Protein AF-A0A961IVJ1-F1 (afdb_monomer_lite)

Structure (mmCIF, N/CA/C/O backbone):
data_AF-A0A961IVJ1-F1
#
_entry.id   AF-A0A961IVJ1-F1
#
loop_
_atom_site.group_PDB
_atom_site.id
_atom_site.type_symbol
_atom_site.label_atom_id
_atom_site.label_alt_id
_atom_site.label_comp_id
_atom_site.label_asym_id
_atom_site.label_entity_id
_atom_site.label_seq_id
_atom_site.pdbx_PDB_ins_code
_atom_site.Cartn_x
_atom_site.Cartn_y
_atom_site.Cartn_z
_atom_site.occupancy
_atom_site.B_iso_or_equiv
_atom_site.auth_seq_id
_atom_site.auth_comp_id
_atom_site.auth_asym_id
_atom_site.auth_atom_id
_atom_site.pdbx_PDB_model_num
ATOM 1 N N . MET A 1 1 ? -58.835 -33.562 -16.719 1.00 51.53 1 MET A N 1
ATOM 2 C CA . MET A 1 1 ? -58.628 -32.496 -17.731 1.00 51.53 1 MET A CA 1
ATOM 3 C C . MET A 1 1 ? -57.826 -31.281 -17.218 1.00 51.53 1 MET A C 1
ATOM 5 O O . MET A 1 1 ? -57.178 -30.638 -18.030 1.00 51.53 1 MET A O 1
ATOM 9 N N . SER A 1 2 ? -57.766 -30.976 -15.908 1.00 52.69 2 SER A N 1
ATOM 10 C CA . SER A 1 2 ? -57.087 -29.764 -15.378 1.00 52.69 2 SER A CA 1
ATOM 11 C C . SER A 1 2 ? -55.546 -29.808 -15.291 1.00 52.69 2 SER A C 1
ATOM 13 O O . SER A 1 2 ? -54.912 -28.772 -15.105 1.00 52.69 2 SER A O 1
ATOM 15 N N . LEU A 1 3 ? -54.917 -30.979 -15.456 1.00 57.00 3 LEU A N 1
ATOM 16 C CA . LEU A 1 3 ? -53.454 -31.146 -15.378 1.00 57.00 3 LEU A CA 1
ATOM 17 C C . LEU A 1 3 ? -52.696 -30.620 -16.611 1.00 57.00 3 LEU A C 1
ATOM 19 O O . LEU A 1 3 ? -51.531 -30.247 -16.492 1.00 57.00 3 LEU A O 1
ATOM 23 N N . ASN A 1 4 ? -53.348 -30.545 -17.778 1.00 52.69 4 ASN A N 1
ATOM 24 C CA . ASN A 1 4 ? -52.718 -30.050 -19.011 1.00 52.69 4 ASN A CA 1
ATOM 25 C C . ASN A 1 4 ? -52.629 -28.513 -19.061 1.00 52.69 4 ASN A C 1
ATOM 27 O O . ASN A 1 4 ? -51.643 -27.970 -19.553 1.00 52.69 4 ASN A O 1
ATOM 31 N N . LEU A 1 5 ? -53.597 -27.805 -18.468 1.00 56.75 5 LEU A N 1
ATOM 32 C CA . LEU A 1 5 ? -53.614 -26.336 -18.419 1.00 56.75 5 LEU A CA 1
ATOM 33 C C . LEU A 1 5 ? -52.473 -25.758 -17.562 1.00 56.75 5 LEU A C 1
ATOM 35 O O . LEU A 1 5 ? -51.840 -24.786 -17.965 1.00 56.75 5 LEU A O 1
ATOM 39 N N . LYS A 1 6 ? -52.137 -26.393 -16.427 1.00 54.75 6 LYS A N 1
ATOM 40 C CA . LYS A 1 6 ? -51.004 -25.963 -15.581 1.00 54.75 6 LYS A CA 1
ATOM 41 C C . LYS A 1 6 ? -49.639 -26.191 -16.240 1.00 54.75 6 LYS A C 1
ATOM 43 O O . LYS A 1 6 ? -48.751 -25.359 -16.077 1.00 54.75 6 LYS A O 1
ATOM 48 N N . LYS A 1 7 ? -49.474 -27.273 -17.014 1.00 55.69 7 LYS A N 1
ATOM 49 C CA . LYS A 1 7 ? -48.245 -27.522 -17.792 1.00 55.69 7 LYS A CA 1
ATOM 50 C C . LYS A 1 7 ? -48.071 -26.502 -18.922 1.00 55.69 7 LYS A C 1
ATOM 52 O O . LYS A 1 7 ? -46.966 -26.009 -19.119 1.00 55.69 7 LYS A O 1
ATOM 57 N N . SER A 1 8 ? -49.159 -26.138 -19.602 1.00 55.19 8 SER A N 1
ATOM 58 C CA . SER A 1 8 ? -49.137 -25.138 -20.676 1.00 55.19 8 SER A CA 1
ATOM 59 C C . SER A 1 8 ? -48.840 -23.726 -20.164 1.00 55.19 8 SER A C 1
ATOM 61 O O . SER A 1 8 ? -48.066 -23.009 -20.787 1.00 55.19 8 SER A O 1
ATOM 63 N N . ALA A 1 9 ? -49.405 -23.326 -19.019 1.00 59.50 9 ALA A N 1
ATOM 64 C CA . ALA A 1 9 ? -49.137 -22.012 -18.430 1.00 59.50 9 ALA A CA 1
ATOM 65 C C . ALA A 1 9 ? -47.680 -21.879 -17.948 1.00 59.50 9 ALA A C 1
ATOM 67 O O . ALA A 1 9 ? -47.043 -20.858 -18.188 1.00 59.50 9 ALA A O 1
ATOM 68 N N . GLY A 1 10 ? -47.122 -22.932 -17.335 1.00 60.38 10 GLY A N 1
ATOM 69 C CA . GLY A 1 10 ? -45.710 -22.962 -16.939 1.00 60.38 10 GLY A CA 1
ATOM 70 C C . GLY A 1 10 ? -44.741 -22.921 -18.127 1.00 60.38 10 GLY A C 1
ATOM 71 O O . GLY A 1 10 ? -43.704 -22.273 -18.036 1.00 60.38 10 GLY A O 1
ATOM 72 N N . ALA A 1 11 ? -45.098 -23.546 -19.254 1.00 61.34 11 ALA A N 1
ATOM 73 C CA . ALA A 1 11 ? -44.283 -23.552 -20.471 1.00 61.34 11 ALA A CA 1
ATOM 74 C C . ALA A 1 11 ? -44.183 -22.171 -21.144 1.00 61.34 11 ALA A C 1
ATOM 76 O O . ALA A 1 11 ? -43.136 -21.828 -21.684 1.00 61.34 11 ALA A O 1
ATOM 77 N N . VAL A 1 12 ? -45.239 -21.352 -21.078 1.00 66.56 12 VAL A N 1
ATOM 78 C CA . VAL A 1 12 ? -45.219 -19.979 -21.618 1.00 66.56 12 VAL A CA 1
ATOM 79 C C . VAL A 1 12 ? -44.310 -19.069 -20.784 1.00 66.56 12 VAL A C 1
ATOM 81 O O . VAL A 1 12 ? -43.583 -18.252 -21.344 1.00 66.56 12 VAL A O 1
ATOM 84 N N . PHE A 1 13 ? -44.282 -19.250 -19.460 1.00 65.56 13 PHE A N 1
ATOM 85 C CA . PHE A 1 13 ? -43.394 -18.492 -18.571 1.00 65.56 13 PHE A CA 1
ATOM 86 C C . PHE A 1 13 ? -41.913 -18.886 -18.703 1.00 65.56 13 PHE A C 1
ATOM 88 O O . PHE A 1 13 ? -41.042 -18.044 -18.491 1.00 65.56 13 PHE A O 1
ATOM 95 N N . THR A 1 14 ? -41.603 -20.133 -19.072 1.00 69.56 14 THR A N 1
ATOM 96 C CA . THR A 1 14 ? -40.216 -20.611 -19.232 1.00 69.56 14 THR A CA 1
ATOM 97 C C . THR A 1 14 ? -39.696 -20.553 -20.671 1.00 69.56 14 THR A C 1
ATOM 99 O O . THR A 1 14 ? -38.484 -20.636 -20.877 1.00 69.56 14 THR A O 1
ATOM 102 N N . ALA A 1 15 ? -40.567 -20.342 -21.663 1.00 73.00 15 ALA A N 1
ATOM 103 C CA . ALA A 1 15 ? -40.206 -20.180 -23.072 1.00 73.00 15 ALA A CA 1
ATOM 104 C C . ALA A 1 15 ? -39.102 -19.130 -23.344 1.00 73.00 15 ALA A C 1
ATOM 106 O O . ALA A 1 15 ? -38.149 -19.469 -24.050 1.00 73.00 15 ALA A O 1
ATOM 107 N N . PRO A 1 16 ? -39.140 -17.900 -22.784 1.00 76.00 16 PRO A N 1
ATOM 108 C CA . PRO A 1 16 ? -38.083 -16.914 -23.031 1.00 76.00 16 PRO A CA 1
ATOM 109 C C . PRO A 1 16 ? -36.734 -17.331 -22.426 1.00 76.00 16 PRO A C 1
ATOM 111 O O . PRO A 1 16 ? -35.690 -17.114 -23.036 1.00 76.00 16 PRO A O 1
ATOM 114 N N . VAL A 1 17 ? -36.746 -17.999 -21.269 1.00 76.00 17 VAL A N 1
ATOM 115 C CA . VAL A 1 17 ? -35.530 -18.521 -20.624 1.00 76.00 17 VAL A CA 1
ATOM 116 C C . VAL A 1 17 ? -34.913 -19.635 -21.467 1.00 76.00 17 VAL A C 1
ATOM 118 O O . VAL A 1 17 ? -33.703 -19.653 -21.681 1.00 76.00 17 VAL A O 1
ATOM 121 N N . HIS A 1 18 ? -35.742 -20.536 -21.995 1.00 74.56 18 HIS A N 1
ATOM 122 C CA . HIS A 1 18 ? -35.275 -21.632 -22.836 1.00 74.56 18 HIS A CA 1
ATOM 123 C C . HIS A 1 18 ? -34.728 -21.128 -24.177 1.00 74.56 18 HIS A C 1
ATOM 125 O O . HIS A 1 18 ? -33.746 -21.671 -24.678 1.00 74.56 18 HIS A O 1
ATOM 131 N N . TRP A 1 19 ? -35.316 -20.071 -24.746 1.00 76.94 19 TRP A N 1
ATOM 132 C CA . TRP A 1 19 ? -34.817 -19.444 -25.971 1.00 76.94 19 TRP A CA 1
ATOM 133 C C . TRP A 1 19 ? -33.433 -18.817 -25.766 1.00 76.94 19 TRP A C 1
ATOM 135 O O . TRP A 1 19 ? -32.527 -19.084 -26.549 1.00 76.94 19 TRP A O 1
ATOM 145 N N . ILE A 1 20 ? -33.237 -18.077 -24.669 1.00 75.31 20 ILE A N 1
ATOM 146 C CA . ILE A 1 20 ? -31.934 -17.494 -24.305 1.00 75.31 20 ILE A CA 1
ATOM 147 C C . ILE A 1 20 ? -30.898 -18.594 -24.046 1.00 75.31 20 ILE A C 1
ATOM 149 O O . ILE A 1 20 ? -29.786 -18.520 -24.564 1.00 75.31 20 ILE A O 1
ATOM 153 N N . ALA A 1 21 ? -31.267 -19.638 -23.298 1.00 72.00 21 ALA A N 1
ATOM 154 C CA . ALA A 1 21 ? -30.384 -20.773 -23.040 1.00 72.00 21 ALA A CA 1
ATOM 155 C C . ALA A 1 21 ? -29.972 -21.477 -24.342 1.00 72.00 21 ALA A C 1
ATOM 157 O O . ALA A 1 21 ? -28.795 -21.740 -24.552 1.00 72.00 21 ALA A O 1
ATOM 158 N N . THR A 1 22 ? -30.913 -21.689 -25.267 1.00 73.81 22 THR A N 1
ATOM 159 C CA . THR A 1 22 ? -30.623 -22.348 -26.552 1.00 73.81 22 THR A CA 1
ATOM 160 C C . THR A 1 22 ? -29.789 -21.451 -27.477 1.00 73.81 22 THR A C 1
ATOM 162 O O . THR A 1 22 ? -28.892 -21.935 -28.162 1.00 73.81 22 THR A O 1
ATOM 165 N N . ALA A 1 23 ? -30.040 -20.137 -27.482 1.00 75.88 23 ALA A N 1
ATOM 166 C CA . ALA A 1 23 ? -29.265 -19.167 -28.256 1.00 75.88 23 ALA A CA 1
ATOM 167 C C . ALA A 1 23 ? -27.808 -19.073 -27.777 1.00 75.88 23 ALA A C 1
ATOM 169 O O . ALA A 1 23 ? -26.902 -18.909 -28.593 1.00 75.88 23 ALA A O 1
ATOM 170 N N . LEU A 1 24 ? -27.580 -19.222 -26.469 1.00 72.12 24 LEU A N 1
ATOM 171 C CA . LEU A 1 24 ? -26.246 -19.297 -25.873 1.00 72.12 24 LEU A CA 1
ATOM 172 C C . LEU A 1 24 ? -25.605 -20.682 -26.063 1.00 72.12 24 LEU A C 1
ATOM 174 O O . LEU A 1 24 ? -24.398 -20.768 -26.276 1.00 72.12 24 LEU A O 1
ATOM 178 N N . ASP A 1 25 ? -26.389 -21.761 -26.070 1.00 71.06 25 ASP A N 1
ATOM 179 C CA . ASP A 1 25 ? -25.889 -23.127 -26.253 1.00 71.06 25 ASP A CA 1
ATOM 180 C C . ASP A 1 25 ? -25.236 -23.357 -27.622 1.00 71.06 25 ASP A C 1
ATOM 182 O O . ASP A 1 25 ? -24.289 -24.137 -27.718 1.00 71.06 25 ASP A O 1
ATOM 186 N N . LEU A 1 26 ? -25.704 -22.703 -28.692 1.00 73.19 26 LEU A N 1
ATOM 187 C CA . LEU A 1 26 ? -25.111 -22.850 -30.029 1.00 73.19 26 LEU A CA 1
ATOM 188 C C . LEU A 1 26 ? -23.618 -22.453 -30.081 1.00 73.19 26 LEU A C 1
ATOM 190 O O . LEU A 1 26 ? -22.805 -23.290 -30.486 1.00 73.19 26 LEU A O 1
ATOM 194 N N . PRO A 1 27 ? -23.216 -21.234 -29.665 1.00 69.81 27 PRO A N 1
ATOM 195 C CA . PRO A 1 27 ? -21.804 -20.855 -29.626 1.00 69.81 27 PRO A CA 1
ATOM 196 C C . PRO A 1 27 ? -21.019 -21.630 -28.558 1.00 69.81 27 PRO A C 1
ATOM 198 O O . PRO A 1 27 ? -19.855 -21.966 -28.782 1.00 69.81 27 PRO A O 1
ATOM 201 N N . LEU A 1 28 ? -21.653 -21.981 -27.432 1.00 67.56 28 LEU A N 1
ATOM 202 C CA . LEU A 1 28 ? -21.035 -22.767 -26.357 1.00 67.56 28 LEU A CA 1
ATOM 203 C C . LEU A 1 28 ? -20.663 -24.186 -26.808 1.00 67.56 28 LEU A C 1
ATOM 205 O O . LEU A 1 28 ? -19.558 -24.644 -26.527 1.00 67.56 28 LEU A O 1
ATOM 209 N N . ARG A 1 29 ? -21.535 -24.870 -27.558 1.00 69.31 29 ARG A N 1
ATOM 210 C CA . ARG A 1 29 ? -21.266 -26.215 -28.100 1.00 69.31 29 ARG A CA 1
ATOM 211 C C . ARG A 1 29 ? -20.157 -26.203 -29.147 1.00 69.31 29 ARG A C 1
ATOM 213 O O . ARG A 1 29 ? -19.322 -27.107 -29.157 1.00 69.31 29 ARG A O 1
ATOM 220 N N . TRP A 1 30 ? -20.117 -25.170 -29.990 1.00 67.81 30 TRP A N 1
ATOM 221 C CA . TRP A 1 30 ? -19.030 -24.976 -30.951 1.00 67.81 30 TRP A CA 1
ATOM 222 C C . TRP A 1 30 ? -17.682 -24.795 -30.230 1.00 67.81 30 TRP A C 1
ATOM 224 O O . TRP A 1 30 ? -16.724 -25.512 -30.523 1.00 67.81 30 TRP A O 1
ATOM 234 N N . TRP A 1 31 ? -17.636 -23.954 -29.192 1.00 59.66 31 TRP A N 1
ATOM 235 C CA . TRP A 1 31 ? -16.442 -23.751 -28.360 1.00 59.66 31 TRP A CA 1
ATOM 236 C C . TRP A 1 31 ? -16.035 -25.007 -27.568 1.00 59.66 31 TRP A C 1
ATOM 238 O O . TRP A 1 31 ? -14.851 -25.314 -27.424 1.00 59.66 31 TRP A O 1
ATOM 248 N N . GLN A 1 32 ? -17.013 -25.780 -27.090 1.00 66.69 32 GLN A N 1
ATOM 249 C CA . GLN A 1 32 ? -16.796 -27.039 -26.374 1.00 66.69 32 GLN A CA 1
ATOM 250 C C . GLN A 1 32 ? -16.192 -28.126 -27.277 1.00 66.69 32 GLN A C 1
ATOM 252 O O . GLN A 1 32 ? -15.415 -28.952 -26.797 1.00 66.69 32 GLN A O 1
ATOM 257 N N . SER A 1 33 ? -16.502 -28.113 -28.579 1.00 67.12 33 SER A N 1
ATOM 258 C CA . SER A 1 33 ? -15.914 -29.044 -29.551 1.00 67.12 33 SER A CA 1
ATOM 259 C C . SER A 1 33 ? -14.441 -28.745 -29.859 1.00 67.12 33 SER A C 1
ATOM 261 O O . SER A 1 33 ? -13.667 -29.675 -30.065 1.00 67.12 33 SER A O 1
ATOM 263 N N . LEU A 1 34 ? -14.037 -27.469 -29.810 1.00 66.38 34 LEU A N 1
ATOM 264 C CA . LEU A 1 34 ? -12.653 -27.028 -30.025 1.00 66.38 34 LEU A CA 1
ATOM 265 C C . LEU A 1 34 ? -11.770 -27.171 -28.772 1.00 66.38 34 LEU A C 1
ATOM 267 O O . LEU A 1 34 ? -10.593 -27.492 -28.893 1.00 66.38 34 LEU A O 1
ATOM 271 N N . ALA A 1 35 ? -12.317 -26.942 -27.572 1.00 64.56 35 ALA A N 1
ATOM 272 C CA . ALA A 1 35 ? -11.535 -26.822 -26.332 1.00 64.56 35 ALA A CA 1
ATOM 273 C C . ALA A 1 35 ? -11.798 -27.925 -25.275 1.00 64.56 35 ALA A C 1
ATOM 275 O O . ALA A 1 35 ? -11.214 -27.905 -24.188 1.00 64.56 35 ALA A O 1
ATOM 276 N N . GLY A 1 36 ? -12.668 -28.903 -25.558 1.00 71.56 36 GLY A N 1
ATOM 277 C CA . GLY A 1 36 ? -13.009 -29.995 -24.633 1.00 71.56 36 GLY A CA 1
ATOM 278 C C . GLY A 1 36 ? -13.740 -29.526 -23.360 1.00 71.56 36 GLY A C 1
ATOM 279 O O . GLY A 1 36 ? -14.214 -28.394 -23.274 1.00 71.56 36 GLY A O 1
ATOM 280 N N . ARG A 1 37 ? -13.833 -30.381 -22.321 1.00 64.00 37 ARG A N 1
ATOM 281 C CA . ARG A 1 37 ? -14.488 -30.027 -21.030 1.00 64.00 37 ARG A CA 1
ATOM 282 C C . ARG A 1 37 ? -13.841 -28.816 -20.332 1.00 64.00 37 ARG A C 1
ATOM 284 O O . ARG A 1 37 ? -14.518 -28.136 -19.568 1.00 64.00 37 ARG A O 1
ATOM 291 N N . GLY A 1 38 ? -12.567 -28.529 -20.616 1.00 64.88 38 GLY A N 1
ATOM 292 C CA . GLY A 1 38 ? -11.853 -27.349 -20.112 1.00 64.88 38 GLY A CA 1
ATOM 293 C C . GLY A 1 38 ? -12.240 -26.034 -20.804 1.00 64.88 38 GLY A C 1
ATOM 294 O O . GLY A 1 38 ? -12.067 -24.966 -20.221 1.00 64.88 38 GLY A O 1
ATOM 295 N N . GLY A 1 39 ? -12.831 -26.096 -22.002 1.00 71.25 39 GLY A N 1
ATOM 296 C CA . GLY A 1 39 ? -13.241 -24.924 -22.778 1.00 71.25 39 GLY A CA 1
ATOM 297 C C . GLY A 1 39 ? -14.320 -24.074 -22.114 1.00 71.25 39 GLY A C 1
ATOM 298 O O . GLY A 1 39 ? -14.276 -22.851 -22.206 1.00 71.25 39 GLY A O 1
ATOM 299 N N . MET A 1 40 ? -15.249 -24.702 -21.386 1.00 73.50 40 MET A N 1
ATOM 300 C CA . MET A 1 40 ? -16.276 -23.972 -20.631 1.00 73.50 40 MET A CA 1
ATOM 301 C C . MET A 1 40 ? -15.666 -23.181 -19.470 1.00 73.50 40 MET A C 1
ATOM 303 O O . MET A 1 40 ? -16.025 -22.028 -19.257 1.00 73.50 40 MET A O 1
ATOM 307 N N . ILE A 1 41 ? -14.700 -23.770 -18.758 1.00 78.94 41 ILE A N 1
ATOM 308 C CA . ILE A 1 41 ? -13.981 -23.097 -17.668 1.00 78.94 41 ILE A CA 1
ATOM 309 C C . ILE A 1 41 ? -13.249 -21.868 -18.223 1.00 78.94 41 ILE A C 1
ATOM 311 O O . ILE A 1 41 ? -13.362 -20.780 -17.664 1.00 78.94 41 ILE A O 1
ATOM 315 N N . ALA A 1 42 ? -12.558 -22.020 -19.357 1.00 79.44 42 ALA A N 1
ATOM 316 C CA . ALA A 1 42 ? -11.881 -20.912 -20.022 1.00 79.44 42 ALA A CA 1
ATOM 317 C C . ALA A 1 42 ? -12.859 -19.815 -20.466 1.00 79.44 42 ALA A C 1
ATOM 319 O O . ALA A 1 42 ? -12.564 -18.645 -20.268 1.00 79.44 42 ALA A O 1
ATOM 320 N N . PHE A 1 43 ? -14.034 -20.162 -20.998 1.00 83.06 43 PHE A N 1
ATOM 321 C CA . PHE A 1 43 ? -15.042 -19.185 -21.420 1.00 83.06 43 PHE A CA 1
ATOM 322 C C . PHE A 1 43 ? -15.589 -18.352 -20.249 1.00 83.06 43 PHE A C 1
ATOM 324 O O . PHE A 1 43 ? -15.699 -17.134 -20.364 1.00 83.06 43 PHE A O 1
ATOM 331 N N . PHE A 1 44 ? -15.870 -18.976 -19.100 1.00 84.81 44 PHE A N 1
ATOM 332 C CA . PHE A 1 44 ? -16.330 -18.253 -17.908 1.00 84.81 44 PHE A CA 1
ATOM 333 C C . PHE A 1 44 ? -15.215 -17.451 -17.218 1.00 84.81 44 PHE A C 1
ATOM 335 O O . PHE A 1 44 ? -15.486 -16.394 -16.650 1.00 84.81 44 PHE A O 1
ATOM 342 N N . LEU A 1 45 ? -13.962 -17.917 -17.271 1.00 87.88 45 LEU A N 1
ATOM 343 C CA . LEU A 1 45 ? -12.814 -17.213 -16.685 1.00 87.88 45 LEU A CA 1
ATOM 344 C C . LEU A 1 45 ? -12.242 -16.117 -17.592 1.00 87.88 45 LEU A C 1
ATOM 346 O O . LEU A 1 45 ? -11.659 -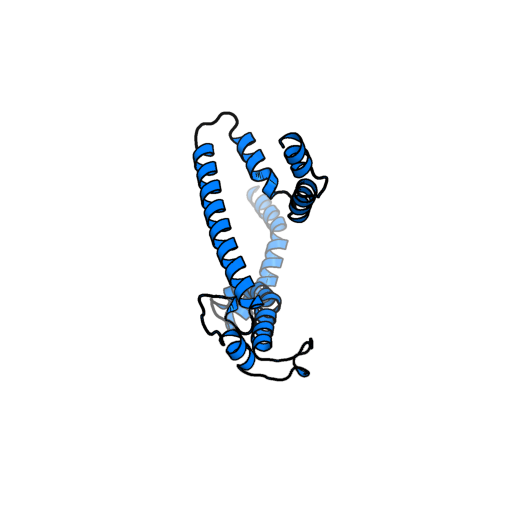15.161 -17.080 1.00 87.88 45 LEU A O 1
ATOM 350 N N . ALA A 1 46 ? -12.385 -16.242 -18.914 1.00 89.00 46 ALA A N 1
ATOM 351 C CA . ALA A 1 46 ? -11.751 -15.364 -19.894 1.00 89.00 46 ALA A CA 1
ATOM 352 C C . ALA A 1 46 ? -12.066 -13.875 -19.680 1.00 89.00 46 ALA A C 1
ATOM 354 O O . ALA A 1 46 ? -11.113 -13.101 -19.666 1.00 89.00 46 ALA A O 1
ATOM 355 N N . PRO A 1 47 ? -13.318 -13.434 -19.434 1.00 90.81 47 PRO A N 1
ATOM 356 C CA . PRO A 1 47 ? -13.603 -12.015 -19.219 1.00 90.81 47 PRO A CA 1
ATOM 357 C C . PRO A 1 47 ? -12.854 -11.448 -18.007 1.00 90.81 47 PRO A C 1
ATOM 359 O O . PRO A 1 47 ? -12.253 -10.379 -18.089 1.00 90.81 47 PRO A O 1
ATOM 362 N N . ASN A 1 48 ? -12.823 -12.197 -16.900 1.00 93.81 48 ASN A N 1
ATOM 363 C CA . ASN A 1 48 ? -12.084 -11.803 -15.703 1.00 93.81 48 ASN A CA 1
ATOM 364 C C . ASN A 1 48 ? -10.568 -11.804 -15.946 1.00 93.81 48 ASN A C 1
ATOM 366 O O . ASN A 1 48 ? -9.884 -10.869 -15.544 1.00 93.81 48 ASN A O 1
ATOM 370 N N . LEU A 1 49 ? -10.041 -12.827 -16.626 1.00 92.56 49 LEU A N 1
ATOM 371 C CA . LEU A 1 49 ? -8.616 -12.922 -16.955 1.00 92.56 49 LEU A CA 1
ATOM 372 C C . LEU A 1 49 ? -8.161 -11.810 -17.899 1.00 92.56 49 LEU A C 1
ATOM 374 O O . LEU A 1 49 ? -7.053 -11.312 -17.738 1.00 92.56 49 LEU A O 1
ATOM 378 N N . VAL A 1 50 ? -9.000 -11.393 -18.848 1.00 94.56 50 VAL A N 1
ATOM 379 C CA . VAL A 1 50 ? -8.706 -10.265 -19.739 1.00 94.56 50 VAL A CA 1
ATOM 380 C C . VAL A 1 50 ? -8.628 -8.969 -18.940 1.00 94.56 50 VAL A C 1
ATOM 382 O O . VAL A 1 50 ? -7.639 -8.251 -19.057 1.00 94.56 50 VAL A O 1
ATOM 385 N N . VAL A 1 51 ? -9.612 -8.689 -18.077 1.00 95.50 51 VAL A N 1
ATOM 386 C CA . VAL A 1 51 ? -9.591 -7.492 -17.217 1.00 95.50 51 VAL A CA 1
ATOM 387 C C . VAL A 1 51 ? -8.372 -7.516 -16.291 1.00 95.50 51 VAL A C 1
ATOM 389 O O . VAL A 1 51 ? -7.615 -6.550 -16.241 1.00 95.50 51 VAL A O 1
ATOM 392 N N . PHE A 1 52 ? -8.121 -8.631 -15.607 1.00 94.94 52 PHE A N 1
ATOM 393 C CA . PHE A 1 52 ? -6.943 -8.795 -14.758 1.00 94.94 52 PHE A CA 1
ATOM 394 C C . PHE A 1 52 ? -5.636 -8.632 -15.549 1.00 94.94 52 PHE A C 1
ATOM 396 O O . PHE A 1 52 ? -4.715 -7.952 -15.107 1.00 94.94 52 PHE A O 1
ATOM 403 N N . GLY A 1 53 ? -5.553 -9.205 -16.748 1.00 94.88 53 GLY A N 1
ATOM 404 C CA . GLY A 1 53 ? -4.386 -9.091 -17.612 1.00 94.88 53 GLY A CA 1
ATOM 405 C C . GLY A 1 53 ? -4.099 -7.645 -18.006 1.00 94.88 53 GLY A C 1
ATOM 406 O O . GLY A 1 53 ? -2.985 -7.164 -17.820 1.00 94.88 53 GLY A O 1
ATOM 407 N N . VAL A 1 54 ? -5.116 -6.930 -18.484 1.00 96.06 54 VAL A N 1
ATOM 408 C CA . VAL A 1 54 ? -4.979 -5.546 -18.959 1.00 96.06 54 VAL A CA 1
ATOM 409 C C . VAL A 1 54 ? -4.703 -4.570 -17.814 1.00 96.06 54 VAL A C 1
ATOM 411 O O . VAL A 1 54 ? -3.872 -3.681 -17.968 1.00 96.06 54 VAL A O 1
ATOM 414 N N . PHE A 1 55 ? -5.361 -4.725 -16.663 1.00 96.06 55 PHE A N 1
ATOM 415 C CA . PHE A 1 55 ? -5.270 -3.747 -15.572 1.00 96.06 55 PHE A CA 1
ATOM 416 C C . PHE A 1 55 ? -4.261 -4.101 -14.478 1.00 96.06 55 PHE A C 1
ATOM 418 O O . PHE A 1 55 ? -3.856 -3.214 -13.732 1.00 96.06 55 PHE A O 1
ATOM 425 N N . VAL A 1 56 ? -3.839 -5.362 -14.368 1.00 95.25 56 VAL A N 1
ATOM 426 C CA . VAL A 1 56 ? -2.873 -5.803 -13.347 1.00 95.25 56 VAL A CA 1
ATOM 427 C C . VAL A 1 56 ? -1.579 -6.280 -13.993 1.00 95.25 56 VAL A C 1
ATOM 429 O O . VAL A 1 56 ? -0.520 -5.734 -13.687 1.00 95.25 56 VAL A O 1
ATOM 432 N N . LEU A 1 57 ? -1.638 -7.258 -14.905 1.00 95.00 57 LEU A N 1
ATOM 433 C CA . LEU A 1 57 ? -0.417 -7.844 -15.477 1.00 95.00 57 LEU A CA 1
ATOM 434 C C . LEU A 1 57 ? 0.337 -6.866 -16.380 1.00 95.00 57 LEU A C 1
ATOM 436 O O . LEU A 1 57 ? 1.557 -6.780 -16.278 1.00 95.00 57 LEU A O 1
ATOM 440 N N . VAL A 1 58 ? -0.357 -6.108 -17.231 1.00 93.94 58 VAL A N 1
ATOM 441 C CA . VAL A 1 58 ? 0.301 -5.141 -18.124 1.00 93.94 58 VAL A CA 1
ATOM 442 C C . VAL A 1 58 ? 1.041 -4.052 -17.328 1.00 93.94 58 VAL A C 1
ATOM 444 O O . VAL A 1 58 ? 2.247 -3.910 -17.542 1.00 93.94 58 VAL A O 1
ATOM 447 N N . PRO A 1 59 ? 0.425 -3.337 -16.360 1.00 93.44 59 PRO A N 1
ATOM 448 C CA . PRO A 1 59 ? 1.156 -2.381 -15.526 1.00 93.44 59 PRO A CA 1
ATOM 449 C C . PRO A 1 59 ? 2.281 -3.021 -14.713 1.00 93.44 59 PRO A C 1
ATOM 451 O O . PRO A 1 59 ? 3.326 -2.402 -14.532 1.00 93.44 59 PRO A O 1
ATOM 454 N N . LEU A 1 60 ? 2.108 -4.257 -14.236 1.00 94.75 60 LEU A N 1
ATOM 455 C CA . LEU A 1 60 ? 3.158 -4.983 -13.521 1.00 94.75 60 LEU A CA 1
ATOM 456 C C . LEU A 1 60 ? 4.388 -5.199 -14.412 1.00 94.75 60 LEU A C 1
ATOM 458 O O . LEU A 1 60 ? 5.500 -4.869 -14.008 1.00 94.75 60 LEU A O 1
ATOM 462 N N . VAL A 1 61 ? 4.189 -5.700 -15.634 1.00 92.75 61 VAL A N 1
ATOM 463 C CA . VAL A 1 61 ? 5.277 -5.910 -16.601 1.00 92.75 61 VAL A CA 1
ATOM 464 C C . VAL A 1 61 ? 5.949 -4.583 -16.949 1.00 92.75 61 VAL A C 1
ATOM 466 O O . VAL A 1 61 ? 7.175 -4.513 -16.955 1.00 92.75 61 VAL A O 1
ATOM 469 N N . ILE A 1 62 ? 5.175 -3.513 -17.160 1.00 90.62 62 ILE A N 1
ATOM 470 C CA . ILE A 1 62 ? 5.723 -2.171 -17.405 1.00 90.62 62 ILE A CA 1
ATOM 471 C C . ILE A 1 62 ? 6.600 -1.713 -16.232 1.00 90.62 62 ILE A C 1
ATOM 473 O O . ILE A 1 62 ? 7.703 -1.233 -16.467 1.00 90.62 62 ILE A O 1
ATOM 477 N N . ASN A 1 63 ? 6.175 -1.911 -14.979 1.00 91.12 63 ASN A N 1
ATOM 478 C CA . ASN A 1 63 ? 6.983 -1.566 -13.801 1.00 91.12 63 ASN A CA 1
ATOM 479 C C . ASN A 1 63 ? 8.290 -2.373 -13.726 1.00 91.12 63 ASN A C 1
ATOM 481 O O . ASN A 1 63 ? 9.336 -1.825 -13.376 1.00 91.12 63 ASN A O 1
ATOM 485 N N . VAL A 1 64 ? 8.255 -3.657 -14.093 1.00 90.69 64 VAL A N 1
ATOM 486 C CA . VAL A 1 64 ? 9.463 -4.493 -14.169 1.00 90.69 64 VAL A CA 1
ATOM 487 C C . VAL A 1 64 ? 10.410 -3.962 -15.243 1.00 90.69 64 VAL A C 1
ATOM 489 O O . VAL A 1 64 ? 11.592 -3.783 -14.966 1.00 90.69 64 VAL A O 1
ATOM 492 N N . VAL A 1 65 ? 9.911 -3.611 -16.431 1.00 89.31 65 VAL A N 1
ATOM 493 C CA . VAL A 1 65 ? 10.740 -2.974 -17.470 1.00 89.31 65 VAL A CA 1
ATOM 494 C C . VAL A 1 65 ? 11.263 -1.614 -16.993 1.00 89.31 65 VAL A C 1
ATOM 496 O O . VAL A 1 65 ? 12.428 -1.287 -17.207 1.00 89.31 65 VAL A O 1
ATOM 499 N N . TYR A 1 66 ? 10.459 -0.845 -16.258 1.00 88.56 66 TYR A N 1
ATOM 500 C CA . TYR A 1 66 ? 10.884 0.435 -15.693 1.00 88.56 66 TYR A CA 1
ATOM 501 C C . TYR A 1 66 ? 12.050 0.298 -14.722 1.00 88.56 66 TYR A C 1
ATOM 503 O O . TYR A 1 66 ? 12.927 1.155 -14.750 1.00 88.56 66 TYR A O 1
ATOM 511 N N . SER A 1 67 ? 12.131 -0.792 -13.957 1.00 88.44 67 SER A N 1
ATOM 512 C CA . SER A 1 67 ? 13.268 -1.042 -13.061 1.00 88.44 67 SER A CA 1
ATOM 513 C C . SER A 1 67 ? 14.612 -1.254 -13.772 1.00 88.44 67 SER A C 1
ATOM 515 O O . SER A 1 67 ? 15.647 -1.082 -13.136 1.00 88.44 67 SER A O 1
ATOM 517 N N . VAL A 1 68 ? 14.620 -1.582 -15.073 1.00 89.62 68 VAL A N 1
ATOM 518 C CA . VAL A 1 68 ? 15.842 -1.784 -15.887 1.00 89.62 68 VAL A CA 1
ATOM 519 C C . VAL A 1 68 ? 16.068 -0.683 -16.932 1.00 89.62 68 VAL A C 1
ATOM 521 O O . VAL A 1 68 ? 17.046 -0.704 -17.683 1.00 89.62 68 VAL A O 1
ATOM 524 N N . THR A 1 69 ? 15.174 0.305 -16.983 1.00 86.75 69 THR A N 1
ATOM 525 C CA . THR A 1 69 ? 15.279 1.476 -17.869 1.00 86.75 69 THR A CA 1
ATOM 526 C C . THR A 1 69 ? 15.560 2.746 -17.067 1.00 86.75 69 THR A C 1
ATOM 528 O O . THR A 1 69 ? 15.145 2.890 -15.919 1.00 86.75 69 THR A O 1
ATOM 531 N N . GLY A 1 70 ? 16.304 3.673 -17.656 1.00 82.62 70 GLY A N 1
ATOM 532 C CA . GLY A 1 70 ? 16.608 4.985 -17.105 1.00 82.62 70 GLY A CA 1
ATOM 533 C C . GLY A 1 70 ? 15.727 6.080 -17.704 1.00 82.62 70 GLY A C 1
ATOM 534 O O . GLY A 1 70 ? 15.150 5.923 -18.780 1.00 82.62 70 GLY A O 1
ATOM 535 N N . GLY A 1 71 ? 15.659 7.211 -17.002 1.00 80.62 71 GLY A N 1
ATOM 536 C CA . GLY A 1 71 ? 14.958 8.417 -17.448 1.00 80.62 71 GLY A CA 1
ATOM 537 C C . GLY A 1 71 ? 13.614 8.658 -16.758 1.00 80.62 71 GLY A C 1
ATOM 538 O O . GLY A 1 71 ? 13.036 7.778 -16.121 1.00 80.62 71 GLY A O 1
ATOM 539 N N . THR A 1 72 ? 13.129 9.893 -16.876 1.00 80.06 72 THR A N 1
ATOM 540 C CA . THR A 1 72 ? 11.838 10.360 -16.340 1.00 80.06 72 THR A CA 1
ATOM 541 C C . THR A 1 72 ? 10.700 10.260 -17.353 1.00 80.06 72 THR A C 1
ATOM 543 O O . THR A 1 72 ? 9.562 10.584 -17.023 1.00 80.06 72 THR A O 1
ATOM 546 N N . GLU A 1 73 ? 10.994 9.802 -18.570 1.00 84.56 73 GLU A N 1
ATOM 547 C CA . GLU A 1 73 ? 10.031 9.748 -19.666 1.00 84.56 73 GLU A CA 1
ATOM 548 C C . GLU A 1 73 ? 8.912 8.737 -19.405 1.00 84.56 73 GLU A C 1
ATOM 550 O O . GLU A 1 73 ? 9.111 7.713 -18.740 1.00 84.56 73 GLU A O 1
ATOM 555 N N . LEU A 1 74 ? 7.722 9.036 -19.933 1.00 80.25 74 LEU A N 1
ATOM 556 C CA . LEU A 1 74 ? 6.529 8.205 -19.767 1.00 80.25 74 LEU A CA 1
ATOM 557 C C . LEU A 1 74 ? 6.465 7.056 -20.783 1.00 80.25 74 LEU A C 1
ATOM 559 O O . LEU A 1 74 ? 5.880 6.019 -20.485 1.00 80.25 74 LEU A O 1
ATOM 563 N N . PHE A 1 75 ? 7.046 7.229 -21.971 1.00 82.56 75 PHE A N 1
ATOM 564 C CA . PHE A 1 75 ? 7.020 6.227 -23.035 1.00 82.56 75 PHE A CA 1
ATOM 565 C C . PHE A 1 75 ? 8.279 5.360 -23.006 1.00 82.56 75 PHE A C 1
ATOM 567 O O . PHE A 1 75 ? 9.391 5.863 -22.869 1.00 82.56 75 PHE A O 1
ATOM 574 N N . LEU A 1 76 ? 8.113 4.044 -23.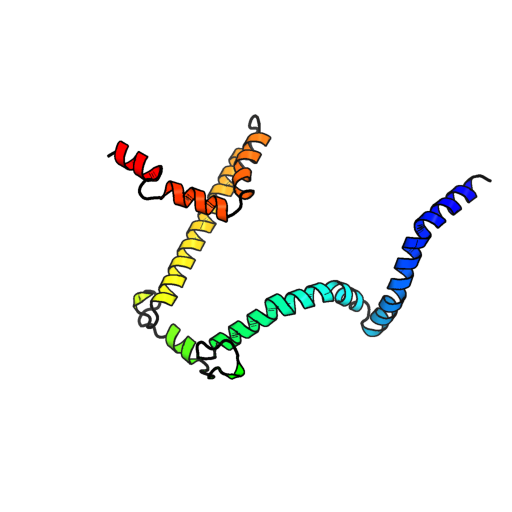178 1.00 77.94 76 LEU A N 1
ATOM 575 C CA . LEU A 1 76 ? 9.239 3.101 -23.171 1.00 77.94 76 LEU A CA 1
ATOM 576 C C . LEU A 1 76 ? 10.232 3.337 -24.315 1.00 77.94 76 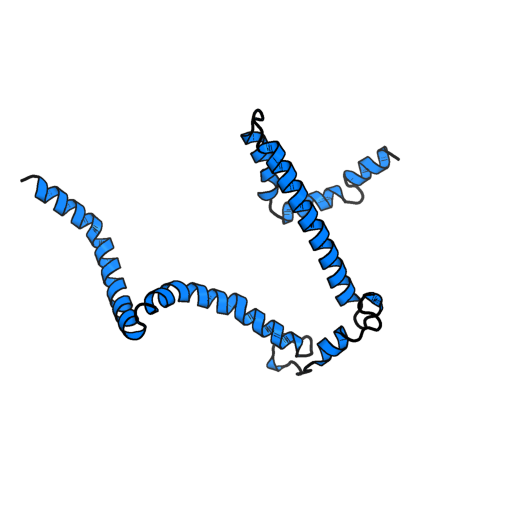LEU A C 1
ATOM 578 O O . LEU A 1 76 ? 11.409 3.040 -24.146 1.00 77.94 76 LEU A O 1
ATOM 582 N N . GLY A 1 77 ? 9.768 3.842 -25.462 1.00 80.56 77 GLY A N 1
ATOM 583 C CA . GLY A 1 77 ? 10.613 4.060 -26.641 1.00 80.56 77 GLY A CA 1
ATOM 584 C C . GLY A 1 77 ? 11.690 5.128 -26.441 1.00 80.56 77 GLY A C 1
ATOM 585 O O . GLY A 1 77 ? 12.748 5.035 -27.052 1.00 80.56 77 GLY A O 1
ATOM 586 N N . ASP A 1 78 ? 11.445 6.085 -25.544 1.00 82.31 78 ASP A N 1
ATOM 587 C CA . ASP A 1 78 ? 12.336 7.223 -25.291 1.00 82.31 78 ASP A CA 1
ATOM 588 C C . ASP A 1 78 ? 13.242 7.005 -24.067 1.00 82.31 78 ASP A C 1
ATOM 590 O O . ASP A 1 78 ? 14.061 7.855 -23.715 1.00 82.31 78 ASP A O 1
ATOM 594 N N . ARG A 1 79 ? 13.108 5.855 -23.394 1.00 84.25 79 ARG A N 1
ATOM 595 C CA . ARG A 1 79 ? 13.904 5.512 -22.215 1.00 84.25 79 ARG A CA 1
ATOM 596 C C . ARG A 1 79 ? 15.198 4.812 -22.596 1.00 84.25 79 ARG A C 1
ATOM 598 O O . ARG A 1 79 ? 15.222 3.895 -23.413 1.00 84.25 79 ARG A O 1
ATOM 605 N N . THR A 1 80 ? 16.284 5.180 -21.926 1.00 83.50 80 THR A N 1
ATOM 606 C CA . THR A 1 80 ? 17.572 4.504 -22.098 1.00 83.50 80 THR A CA 1
ATOM 607 C C . THR A 1 80 ? 17.566 3.172 -21.353 1.00 83.50 80 THR A C 1
ATOM 609 O O . THR A 1 80 ? 17.142 3.086 -20.203 1.00 83.50 80 THR A O 1
ATOM 612 N N . TYR A 1 81 ? 18.029 2.096 -21.985 1.00 86.19 81 TYR A N 1
ATOM 613 C CA . TYR A 1 81 ? 18.189 0.819 -21.292 1.00 86.19 81 TYR A CA 1
ATOM 614 C C . TYR A 1 81 ? 19.460 0.856 -20.435 1.00 86.19 81 TYR A C 1
ATOM 616 O O . TYR A 1 81 ? 20.554 1.038 -20.965 1.00 86.19 81 TYR A O 1
ATOM 624 N N . VAL A 1 82 ? 19.314 0.700 -19.116 1.00 85.88 82 VAL A N 1
ATOM 625 C CA . VAL A 1 82 ? 20.428 0.783 -18.148 1.00 85.88 82 VAL A CA 1
ATOM 626 C C . VAL A 1 82 ? 20.766 -0.567 -17.504 1.00 85.88 82 VAL A C 1
ATOM 628 O O . VAL A 1 82 ? 21.715 -0.658 -16.728 1.00 85.88 82 VAL A O 1
ATOM 631 N N . GLY A 1 83 ? 20.019 -1.628 -17.826 1.00 87.12 83 GLY A N 1
ATOM 632 C CA . GLY A 1 83 ? 20.269 -2.978 -17.321 1.00 87.12 83 GLY A CA 1
ATOM 633 C C . GLY A 1 83 ? 20.139 -3.063 -15.797 1.00 87.12 83 GLY A C 1
ATOM 634 O O . GLY A 1 83 ? 19.114 -2.676 -15.240 1.00 87.12 83 GLY A O 1
ATOM 635 N N . SER A 1 84 ? 21.174 -3.571 -15.120 1.00 85.94 84 SER A N 1
ATOM 636 C CA . SER A 1 84 ? 21.200 -3.758 -13.660 1.00 85.94 84 SER A CA 1
ATOM 637 C C . SER A 1 84 ? 21.622 -2.523 -12.863 1.00 85.94 84 SER A C 1
ATOM 639 O O . SER A 1 84 ? 21.603 -2.573 -11.637 1.00 85.94 84 SER A O 1
ATOM 641 N N . ALA A 1 85 ? 21.970 -1.408 -13.517 1.00 85.94 85 ALA A N 1
ATOM 642 C CA . ALA A 1 85 ? 22.622 -0.273 -12.861 1.00 85.94 85 ALA A CA 1
ATOM 643 C C . ALA A 1 85 ? 21.838 0.300 -11.662 1.00 85.94 85 ALA A C 1
ATOM 645 O O . ALA A 1 85 ? 22.437 0.750 -10.684 1.00 85.94 85 ALA A O 1
ATOM 646 N N . HIS A 1 86 ? 20.501 0.268 -11.711 1.00 85.88 86 HIS A N 1
ATOM 647 C CA . HIS A 1 86 ? 19.648 0.674 -10.587 1.00 85.88 86 HIS A CA 1
ATOM 648 C C . HIS A 1 86 ? 19.768 -0.279 -9.397 1.00 85.88 86 HIS A C 1
ATOM 650 O O . HIS A 1 86 ? 19.871 0.172 -8.261 1.00 85.88 86 HIS A O 1
ATOM 656 N N . PHE A 1 87 ? 19.806 -1.587 -9.641 1.00 85.12 87 PHE A N 1
ATOM 657 C CA . PHE A 1 87 ? 19.976 -2.586 -8.588 1.00 85.12 87 PHE A CA 1
ATOM 658 C C . PHE A 1 87 ? 21.373 -2.515 -7.974 1.00 85.12 87 PHE A C 1
ATOM 660 O O . PHE A 1 87 ? 21.490 -2.521 -6.753 1.00 85.12 87 PHE A O 1
ATOM 667 N N . ASP A 1 88 ? 22.411 -2.351 -8.794 1.00 84.88 88 ASP A N 1
ATOM 668 C CA . ASP A 1 88 ? 23.792 -2.208 -8.317 1.00 84.88 88 ASP A CA 1
ATOM 669 C C . ASP A 1 88 ? 23.938 -0.970 -7.421 1.00 84.88 88 ASP A C 1
ATOM 671 O O . ASP A 1 88 ? 24.552 -1.017 -6.356 1.00 84.88 88 ASP A O 1
ATOM 675 N N . ARG A 1 89 ? 23.284 0.132 -7.803 1.00 83.19 89 ARG A N 1
ATOM 676 C CA . ARG A 1 89 ? 23.205 1.358 -7.004 1.00 83.19 89 ARG A CA 1
ATOM 677 C C . ARG A 1 89 ? 22.461 1.158 -5.676 1.00 83.19 89 ARG A C 1
ATOM 679 O O . ARG A 1 89 ? 22.906 1.675 -4.652 1.00 83.19 89 ARG A O 1
ATOM 686 N N . LEU A 1 90 ? 21.345 0.431 -5.684 1.00 82.38 90 LEU A N 1
ATOM 687 C CA . LEU A 1 90 ? 20.544 0.162 -4.483 1.00 82.38 90 LEU A CA 1
ATOM 688 C C . LEU A 1 90 ? 21.239 -0.804 -3.515 1.00 82.38 90 LEU A C 1
ATOM 690 O O . LEU A 1 90 ? 21.043 -0.705 -2.303 1.00 82.38 90 LEU A O 1
ATOM 694 N N . LEU A 1 91 ? 22.026 -1.740 -4.047 1.00 82.06 91 LEU A N 1
ATOM 695 C CA . LEU A 1 91 ? 22.746 -2.758 -3.283 1.00 82.06 91 LEU A CA 1
ATOM 696 C C . LEU A 1 91 ? 24.153 -2.311 -2.871 1.00 82.06 91 LEU A C 1
ATOM 698 O O . LEU A 1 91 ? 24.747 -2.949 -2.005 1.00 82.06 91 LEU A O 1
ATOM 702 N N . SER A 1 92 ? 24.676 -1.211 -3.427 1.00 80.06 92 SER A N 1
ATOM 703 C CA . SER A 1 92 ? 25.917 -0.590 -2.958 1.00 80.06 92 SER A CA 1
ATOM 704 C C . SER A 1 92 ? 25.712 0.053 -1.581 1.00 80.06 92 SER A C 1
ATOM 706 O O . SER A 1 92 ? 25.395 1.240 -1.454 1.00 80.06 92 SER A O 1
ATOM 708 N N . CYS A 1 93 ? 25.858 -0.767 -0.545 1.00 78.94 93 CYS A N 1
ATOM 709 C CA . CYS A 1 93 ? 25.812 -0.374 0.855 1.00 78.94 93 CYS A CA 1
ATOM 710 C C . CYS A 1 93 ? 27.052 -0.900 1.567 1.00 78.94 93 CYS A C 1
ATOM 712 O O . CYS A 1 93 ? 27.441 -2.048 1.364 1.00 78.94 93 CYS A O 1
ATOM 714 N N . GLU A 1 94 ? 27.640 -0.082 2.434 1.00 75.44 94 GLU A N 1
ATOM 715 C CA . GLU A 1 94 ? 28.735 -0.536 3.295 1.00 75.44 94 GLU A CA 1
ATOM 716 C C . GLU A 1 94 ? 28.210 -1.481 4.389 1.00 75.44 94 GLU A C 1
ATOM 718 O O . GLU A 1 94 ? 28.841 -2.487 4.700 1.00 75.44 94 GLU A O 1
ATOM 723 N N . ASN A 1 95 ? 27.009 -1.210 4.921 1.00 75.69 95 ASN A N 1
ATOM 724 C CA . ASN A 1 95 ? 26.334 -2.038 5.918 1.00 75.69 95 ASN A CA 1
ATOM 725 C C . ASN A 1 95 ? 24.823 -2.144 5.649 1.00 75.69 95 ASN A C 1
ATOM 727 O O . ASN A 1 95 ? 24.055 -1.235 5.941 1.00 75.69 95 ASN A O 1
ATOM 731 N N . HIS A 1 96 ? 24.335 -3.307 5.218 1.00 71.94 96 HIS A N 1
ATOM 732 C CA . HIS A 1 96 ? 22.895 -3.510 4.968 1.00 71.94 96 HIS A CA 1
ATOM 733 C C . HIS A 1 96 ? 21.992 -3.382 6.215 1.00 71.94 96 HIS A C 1
ATOM 735 O O . HIS A 1 96 ? 20.773 -3.291 6.084 1.00 71.94 96 HIS A O 1
ATOM 741 N N . LEU A 1 97 ? 22.570 -3.380 7.423 1.00 70.94 97 LEU A N 1
ATOM 742 C CA . LEU A 1 97 ? 21.850 -3.152 8.681 1.00 70.94 97 LEU A CA 1
ATOM 743 C C . LEU A 1 97 ? 21.679 -1.664 9.030 1.00 70.94 97 LEU A C 1
ATOM 745 O O . LEU A 1 97 ? 20.822 -1.345 9.855 1.00 70.94 97 LEU A O 1
ATOM 749 N N . ASP A 1 98 ? 22.459 -0.766 8.417 1.00 73.44 98 ASP A N 1
ATOM 750 C CA . ASP A 1 98 ? 22.296 0.682 8.564 1.00 73.44 98 ASP A CA 1
ATOM 751 C C . ASP A 1 98 ? 21.830 1.300 7.234 1.00 73.44 98 ASP A C 1
ATOM 753 O O . ASP A 1 98 ? 22.638 1.448 6.309 1.00 73.44 98 ASP A O 1
ATOM 757 N N . PRO A 1 99 ? 20.551 1.717 7.133 1.00 71.75 99 PRO A N 1
ATOM 758 C CA . PRO A 1 99 ? 20.006 2.376 5.948 1.00 71.75 99 PRO A CA 1
ATOM 759 C C . PRO A 1 99 ? 20.797 3.603 5.485 1.00 71.75 99 PRO A C 1
ATOM 761 O O . PRO A 1 99 ? 20.744 3.940 4.306 1.00 71.75 99 PRO A O 1
ATOM 764 N N . ARG A 1 100 ? 21.531 4.272 6.388 1.00 72.50 100 ARG A N 1
ATOM 765 C CA . ARG A 1 100 ? 22.330 5.467 6.070 1.00 72.50 100 ARG A CA 1
ATOM 766 C C . ARG A 1 100 ? 23.663 5.162 5.394 1.00 72.50 100 ARG A C 1
ATOM 768 O O . ARG A 1 100 ? 24.298 6.074 4.882 1.00 72.50 100 ARG A O 1
ATOM 775 N N . SER A 1 101 ? 24.091 3.902 5.402 1.00 70.88 101 SER A N 1
ATOM 776 C CA . SER A 1 101 ? 25.347 3.466 4.778 1.00 70.88 101 SER A CA 1
ATOM 777 C C . SER A 1 101 ? 25.190 3.076 3.301 1.00 70.88 101 SER A C 1
ATOM 779 O O . SER A 1 101 ? 26.163 2.728 2.630 1.00 70.88 101 SER A O 1
ATOM 781 N N . CYS A 1 102 ? 23.955 3.101 2.796 1.00 79.00 102 CYS A N 1
ATOM 782 C CA . CYS A 1 102 ? 23.633 2.858 1.399 1.00 79.00 102 CYS A CA 1
ATOM 783 C C . CYS A 1 102 ? 23.755 4.142 0.582 1.00 79.00 102 CYS A C 1
ATOM 785 O O . CYS A 1 102 ? 23.423 5.225 1.059 1.00 79.00 102 CYS A O 1
ATOM 787 N N . ARG A 1 103 ? 24.162 4.018 -0.687 1.00 73.50 103 ARG A N 1
ATOM 788 C CA . ARG A 1 103 ? 24.274 5.173 -1.592 1.00 73.50 103 ARG A CA 1
ATOM 789 C C . ARG A 1 103 ? 22.942 5.903 -1.810 1.00 73.50 103 ARG A C 1
ATOM 791 O O . ARG A 1 103 ? 22.942 7.115 -1.993 1.00 73.50 103 ARG A O 1
ATOM 798 N N . ASP A 1 104 ? 21.834 5.163 -1.779 1.00 76.69 104 ASP A N 1
ATOM 799 C CA . ASP A 1 104 ? 20.471 5.702 -1.790 1.00 76.69 104 ASP A CA 1
ATOM 800 C C . ASP A 1 104 ? 19.799 5.448 -0.425 1.00 76.69 104 ASP A C 1
ATOM 802 O O . ASP A 1 104 ? 18.997 4.527 -0.239 1.00 76.69 104 ASP A O 1
ATOM 806 N N . ASP A 1 105 ? 20.155 6.285 0.546 1.00 78.88 105 ASP A N 1
ATOM 807 C CA . ASP A 1 105 ? 19.708 6.240 1.943 1.00 78.88 105 ASP A CA 1
ATOM 808 C C . ASP A 1 105 ? 18.184 6.385 2.105 1.00 78.88 105 ASP A C 1
ATOM 810 O O . ASP A 1 105 ? 17.569 5.730 2.953 1.00 78.88 105 ASP A O 1
ATOM 814 N N . LEU A 1 106 ? 17.545 7.196 1.259 1.00 84.25 106 LEU A N 1
ATOM 815 C CA . LEU A 1 106 ? 16.099 7.417 1.270 1.00 84.25 106 LEU A CA 1
ATOM 816 C C . LEU A 1 106 ? 15.306 6.136 0.982 1.00 84.25 106 LEU A C 1
ATOM 818 O O . LEU A 1 106 ? 14.291 5.892 1.639 1.00 84.25 106 LEU A O 1
ATOM 822 N N . PHE A 1 107 ? 15.765 5.303 0.040 1.00 86.00 107 PHE A N 1
ATOM 823 C CA . PHE A 1 107 ? 15.081 4.058 -0.319 1.00 86.00 107 PHE A CA 1
ATOM 824 C C . PHE A 1 107 ? 15.075 3.087 0.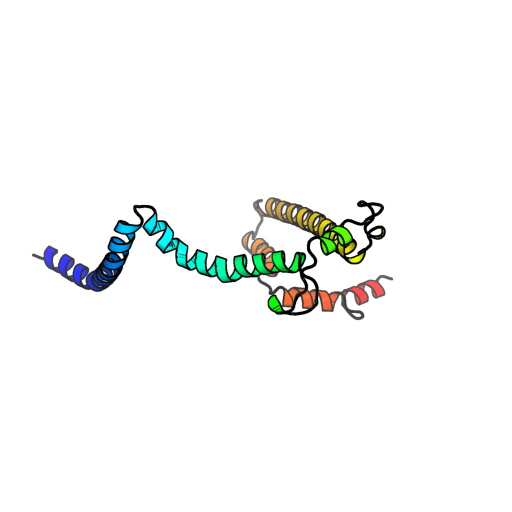863 1.00 86.00 107 PHE A C 1
ATOM 826 O O . PHE A 1 107 ? 14.013 2.658 1.316 1.00 86.00 107 PHE A O 1
ATOM 833 N N . TRP A 1 108 ? 16.252 2.794 1.420 1.00 85.81 108 TRP A N 1
ATOM 834 C CA . TRP A 1 108 ? 16.380 1.861 2.539 1.00 85.81 108 TRP A CA 1
ATOM 835 C C . TRP A 1 108 ? 15.744 2.394 3.823 1.00 85.81 108 TRP A C 1
ATOM 837 O O . TRP A 1 108 ? 15.143 1.625 4.577 1.00 85.81 108 TRP A O 1
ATOM 847 N N . THR A 1 109 ? 15.775 3.711 4.044 1.00 87.50 109 THR A N 1
ATOM 848 C CA . THR A 1 109 ? 15.050 4.341 5.155 1.00 87.50 109 THR A CA 1
ATOM 849 C C . THR A 1 109 ? 13.539 4.151 5.004 1.00 87.50 109 THR A C 1
ATOM 851 O O . THR A 1 109 ? 12.866 3.775 5.966 1.00 87.50 109 THR A O 1
ATOM 854 N N . ALA A 1 110 ? 12.990 4.350 3.802 1.00 90.56 110 ALA A N 1
ATOM 855 C CA . ALA A 1 110 ? 11.571 4.134 3.529 1.00 90.56 110 ALA A CA 1
ATOM 856 C C . ALA A 1 110 ? 11.165 2.659 3.683 1.00 90.56 110 ALA A C 1
ATOM 858 O O . ALA A 1 110 ? 10.139 2.371 4.306 1.00 90.56 110 ALA A O 1
ATOM 859 N N . VAL A 1 111 ? 11.982 1.723 3.186 1.00 90.94 111 VAL A N 1
ATOM 860 C CA . VAL A 1 111 ? 11.767 0.274 3.346 1.00 90.94 111 VAL A CA 1
ATOM 861 C C . VAL A 1 111 ? 11.725 -0.103 4.824 1.00 90.94 111 VAL A C 1
ATOM 863 O O . VAL A 1 111 ? 10.790 -0.768 5.269 1.00 90.94 111 VAL A O 1
ATOM 866 N N . TRP A 1 112 ? 12.690 0.368 5.612 1.00 89.81 112 TRP A N 1
ATOM 867 C CA . TRP A 1 112 ? 12.785 0.038 7.030 1.00 89.81 112 TRP A CA 1
ATOM 868 C C . TRP A 1 112 ? 11.658 0.657 7.863 1.00 89.81 112 TRP A C 1
ATOM 870 O O . TRP A 1 112 ? 11.086 -0.008 8.729 1.00 89.81 112 TRP A O 1
ATOM 880 N N . ASN A 1 113 ? 11.274 1.901 7.566 1.00 93.12 113 ASN A N 1
ATOM 881 C CA . ASN A 1 113 ? 10.111 2.541 8.180 1.00 93.12 113 ASN A CA 1
ATOM 882 C C . ASN A 1 113 ? 8.819 1.787 7.849 1.00 93.12 113 ASN A C 1
ATOM 884 O O . ASN A 1 113 ? 8.015 1.539 8.745 1.00 93.12 113 ASN A O 1
ATOM 888 N N . THR A 1 114 ? 8.644 1.369 6.594 1.00 94.44 114 THR A N 1
ATOM 889 C CA . THR A 1 114 ? 7.473 0.595 6.160 1.00 94.44 114 THR A CA 1
ATOM 890 C C . THR A 1 114 ? 7.438 -0.770 6.839 1.00 94.44 114 THR A C 1
ATOM 892 O O . THR A 1 114 ? 6.403 -1.156 7.370 1.00 94.44 114 THR A O 1
ATOM 895 N N . ALA A 1 115 ? 8.566 -1.481 6.896 1.00 94.69 115 ALA A N 1
ATOM 896 C CA . ALA A 1 115 ? 8.658 -2.780 7.555 1.00 94.69 115 ALA A CA 1
ATOM 897 C C . ALA A 1 115 ? 8.323 -2.680 9.051 1.00 94.69 115 ALA A C 1
ATOM 899 O O . ALA A 1 115 ? 7.467 -3.415 9.544 1.00 94.69 115 ALA A O 1
ATOM 900 N N . ARG A 1 116 ? 8.931 -1.723 9.764 1.00 94.69 116 ARG A N 1
ATOM 901 C CA . ARG A 1 116 ? 8.629 -1.453 11.179 1.00 94.69 116 ARG A CA 1
ATOM 902 C C . ARG A 1 116 ? 7.161 -1.090 11.385 1.00 94.69 116 ARG A C 1
ATOM 904 O O . ARG A 1 116 ? 6.530 -1.622 12.297 1.00 94.69 116 ARG A O 1
ATOM 911 N N . PHE A 1 117 ? 6.616 -0.222 10.532 1.00 96.25 117 PHE A N 1
ATOM 912 C CA . PHE A 1 117 ? 5.214 0.177 10.581 1.00 96.25 117 PHE A CA 1
ATOM 913 C C . PHE A 1 117 ? 4.284 -1.023 10.384 1.00 96.25 117 PHE A C 1
ATOM 915 O O . PHE A 1 117 ? 3.400 -1.230 11.206 1.00 96.25 117 PHE A O 1
ATOM 922 N N . VAL A 1 118 ? 4.508 -1.849 9.358 1.00 97.38 118 VAL A N 1
ATOM 923 C CA . VAL A 1 118 ? 3.688 -3.036 9.067 1.00 97.38 118 VAL A CA 1
ATOM 924 C C . VAL A 1 118 ? 3.740 -4.036 10.217 1.00 97.38 118 VAL A C 1
ATOM 926 O O . VAL A 1 118 ? 2.691 -4.492 10.664 1.00 97.38 118 VAL A O 1
ATOM 929 N N . VAL A 1 119 ? 4.931 -4.350 10.734 1.00 96.94 119 VAL A N 1
ATOM 930 C CA . VAL A 1 119 ? 5.083 -5.301 11.845 1.00 96.94 119 VAL A CA 1
ATOM 931 C C . VAL A 1 119 ? 4.333 -4.814 13.083 1.00 96.94 119 VAL A C 1
ATOM 933 O O . VAL A 1 119 ? 3.556 -5.576 13.659 1.00 96.94 119 VAL A O 1
ATOM 936 N N . LEU A 1 120 ? 4.513 -3.549 13.470 1.00 96.88 120 LEU A N 1
ATOM 937 C CA . LEU A 1 120 ? 3.831 -2.967 14.627 1.00 96.88 120 LEU A CA 1
ATOM 938 C C . LEU A 1 120 ? 2.311 -2.923 14.414 1.00 96.88 120 LEU A C 1
ATOM 940 O O . LEU A 1 120 ? 1.551 -3.393 15.260 1.00 96.88 120 LEU A O 1
ATOM 944 N N . GLN A 1 121 ? 1.877 -2.394 13.269 1.00 96.69 121 GLN A N 1
ATOM 945 C CA . GLN A 1 121 ? 0.472 -2.196 12.928 1.00 96.69 121 GLN A CA 1
ATOM 946 C C . GLN A 1 121 ? -0.286 -3.521 12.870 1.00 96.69 121 GLN A C 1
ATOM 948 O O . GLN A 1 121 ? -1.342 -3.646 13.485 1.00 96.69 121 GLN A O 1
ATOM 953 N N . VAL A 1 122 ? 0.236 -4.516 12.148 1.00 97.12 122 VAL A N 1
ATOM 954 C CA . VAL A 1 122 ? -0.425 -5.820 11.992 1.00 97.12 122 VAL A CA 1
ATOM 955 C C . VAL A 1 122 ? -0.478 -6.551 13.329 1.00 97.12 122 VAL A C 1
ATOM 957 O O . VAL A 1 122 ? -1.532 -7.070 13.693 1.00 97.12 122 VAL A O 1
ATOM 960 N N . SER A 1 123 ? 0.617 -6.540 14.094 1.00 96.81 123 SER A N 1
ATOM 961 C CA . SER A 1 123 ? 0.658 -7.189 15.410 1.00 96.81 123 SER A CA 1
ATOM 962 C C . SER A 1 123 ? -0.356 -6.569 16.370 1.00 96.81 123 SER A C 1
ATOM 964 O O . SER A 1 123 ? -1.136 -7.287 16.997 1.00 96.81 123 SER A O 1
ATOM 966 N N . LEU A 1 124 ? -0.403 -5.235 16.443 1.00 96.62 124 LEU A N 1
ATOM 967 C CA . LEU A 1 124 ? -1.359 -4.521 17.284 1.00 96.62 124 LEU A CA 1
ATOM 968 C C . LEU A 1 124 ? -2.802 -4.754 16.817 1.00 96.62 124 LEU A C 1
ATOM 970 O O . LEU A 1 124 ? -3.679 -4.993 17.642 1.00 96.62 124 LEU A O 1
ATOM 974 N N . MET A 1 125 ? -3.051 -4.748 15.505 1.00 95.12 125 MET A N 1
ATOM 975 C CA . MET A 1 125 ? -4.373 -5.015 14.936 1.00 95.12 125 MET A CA 1
ATOM 976 C C . MET A 1 125 ? -4.874 -6.415 15.303 1.00 95.12 125 MET A C 1
ATOM 978 O O . MET A 1 125 ? -6.025 -6.569 15.714 1.00 95.12 125 MET A O 1
ATOM 982 N N . ILE A 1 126 ? -4.022 -7.438 15.197 1.00 96.50 126 ILE A N 1
ATOM 983 C CA . ILE A 1 126 ? -4.365 -8.811 15.592 1.00 96.50 126 ILE A CA 1
ATOM 984 C C . ILE A 1 126 ? -4.622 -8.879 17.100 1.00 96.50 126 ILE A C 1
ATOM 986 O O . ILE A 1 126 ? -5.643 -9.421 17.516 1.00 96.50 126 ILE A O 1
ATOM 990 N N . ALA A 1 127 ? -3.753 -8.284 17.922 1.00 96.25 127 ALA A N 1
ATOM 991 C CA . ALA A 1 127 ? -3.905 -8.294 19.375 1.00 96.25 127 ALA A CA 1
ATOM 992 C C . ALA A 1 127 ? -5.214 -7.624 19.829 1.00 96.25 127 ALA A C 1
ATOM 994 O O . ALA A 1 127 ? -5.960 -8.194 20.626 1.00 96.25 127 ALA A O 1
ATOM 995 N N . VAL A 1 128 ? -5.527 -6.443 19.286 1.00 93.50 128 VAL A N 1
ATOM 996 C CA . VAL A 1 128 ? -6.753 -5.702 19.609 1.00 93.50 128 VAL A CA 1
ATOM 997 C C . VAL A 1 128 ? -7.984 -6.434 19.084 1.00 93.50 128 VAL A C 1
ATOM 999 O O . VAL A 1 128 ? -8.931 -6.626 19.841 1.00 93.50 128 VAL A O 1
ATOM 1002 N N . SER A 1 129 ? -7.980 -6.893 17.828 1.00 92.06 129 SER A N 1
ATOM 1003 C CA . SER A 1 129 ? -9.133 -7.604 17.253 1.00 92.06 129 SER A CA 1
ATOM 1004 C C . SER A 1 129 ? -9.441 -8.902 17.998 1.00 92.06 129 SER A C 1
ATOM 1006 O O . SER A 1 129 ? -10.605 -9.167 18.299 1.00 92.06 129 SER A O 1
ATOM 1008 N N . LEU A 1 130 ? -8.413 -9.669 18.374 1.00 94.00 130 LEU A N 1
ATOM 1009 C CA . LEU A 1 130 ? -8.564 -10.861 19.199 1.00 94.00 130 LEU A CA 1
ATOM 1010 C C . LEU A 1 130 ? -9.066 -10.507 20.605 1.00 94.00 130 LEU A C 1
ATOM 1012 O O . LEU A 1 130 ? -10.000 -11.139 21.096 1.00 94.00 130 LEU A O 1
ATOM 1016 N N . GLY A 1 131 ? -8.499 -9.474 21.235 1.00 92.81 131 GLY A N 1
ATOM 1017 C CA . GLY A 1 131 ? -8.934 -8.994 22.547 1.00 92.81 131 GLY A CA 1
ATOM 1018 C C . GLY A 1 131 ? -10.410 -8.593 22.555 1.00 92.81 131 GLY A C 1
ATOM 1019 O O . GLY A 1 131 ? -11.185 -9.071 23.385 1.00 92.81 131 GLY A O 1
ATOM 1020 N N . THR A 1 132 ? -10.835 -7.788 21.580 1.00 88.25 132 THR A N 1
ATOM 1021 C CA . THR A 1 132 ? -12.239 -7.400 21.413 1.00 88.25 132 THR A CA 1
ATOM 1022 C C . THR A 1 132 ? -13.120 -8.611 21.111 1.00 88.25 132 THR A C 1
ATOM 1024 O O . THR A 1 132 ? -14.197 -8.726 21.695 1.00 88.25 132 THR A O 1
ATOM 1027 N N . ALA A 1 133 ? -12.679 -9.546 20.263 1.00 89.38 133 ALA A N 1
ATOM 1028 C CA . ALA A 1 133 ? -13.434 -10.759 19.955 1.00 89.38 133 ALA A CA 1
ATOM 1029 C C . ALA A 1 133 ? -13.687 -11.613 21.207 1.00 89.38 133 ALA A C 1
ATOM 1031 O O . ALA A 1 133 ? -14.816 -12.050 21.425 1.00 89.38 133 ALA A O 1
ATOM 1032 N N . LEU A 1 134 ? -12.681 -11.796 22.068 1.00 90.69 134 LEU A N 1
ATOM 1033 C CA . LEU A 1 134 ? -12.813 -12.548 23.319 1.00 90.69 134 LEU A CA 1
ATOM 1034 C C . LEU A 1 134 ? -13.768 -11.872 24.312 1.00 90.69 134 LEU A C 1
ATOM 1036 O O . LEU A 1 134 ? -14.579 -12.553 24.942 1.00 90.69 134 LEU A O 1
ATOM 1040 N N . ILE A 1 135 ? -13.707 -10.541 24.433 1.00 87.88 135 ILE A N 1
ATOM 1041 C CA . ILE A 1 135 ? -14.617 -9.765 25.291 1.00 87.88 135 ILE A CA 1
ATOM 1042 C C . ILE A 1 135 ? -16.061 -9.899 24.795 1.00 87.88 135 ILE A C 1
ATOM 1044 O O . ILE A 1 135 ? -16.977 -10.143 25.581 1.00 87.88 135 ILE A O 1
ATOM 1048 N N . LEU A 1 136 ? -16.261 -9.776 23.484 1.00 84.00 136 LEU A N 1
ATOM 1049 C CA . LEU A 1 136 ? -17.577 -9.762 22.849 1.00 84.00 136 LEU A CA 1
ATOM 1050 C C . LEU A 1 136 ? -18.199 -11.158 22.690 1.00 84.00 136 LEU A C 1
ATOM 1052 O O . LEU A 1 136 ? -19.398 -11.268 22.432 1.00 84.00 136 LEU A O 1
ATOM 1056 N N . ASN A 1 137 ? -17.393 -12.214 22.831 1.00 86.19 137 ASN A N 1
ATOM 1057 C CA . ASN A 1 137 ? -17.849 -13.603 22.816 1.00 86.19 137 ASN A CA 1
ATOM 1058 C C . ASN A 1 137 ? -18.561 -14.011 24.119 1.00 86.19 137 ASN A C 1
ATOM 1060 O O . ASN A 1 137 ? -19.304 -14.990 24.129 1.00 86.19 137 ASN A O 1
ATOM 1064 N N . ARG A 1 138 ? -18.362 -13.271 25.217 1.00 83.31 138 ARG A N 1
ATOM 1065 C CA . ARG A 1 138 ? -19.077 -13.510 26.480 1.00 83.31 138 ARG A CA 1
ATOM 1066 C C . ARG A 1 138 ? -20.549 -13.108 26.366 1.00 83.31 138 ARG A C 1
ATOM 1068 O O . ARG A 1 138 ? -20.930 -12.315 25.503 1.00 83.31 138 ARG A O 1
ATOM 1075 N N . ASP A 1 139 ? -21.383 -13.607 27.274 1.00 78.00 139 ASP A N 1
ATOM 1076 C CA . ASP A 1 139 ? -22.777 -13.168 27.391 1.00 78.00 139 ASP A CA 1
ATOM 1077 C C . ASP A 1 139 ? -22.875 -11.779 28.023 1.00 78.00 139 ASP A C 1
ATOM 1079 O O . ASP A 1 139 ? -23.153 -11.590 29.203 1.00 78.00 139 ASP A O 1
ATOM 1083 N N . ILE A 1 140 ? -22.609 -10.778 27.188 1.00 82.31 140 ILE A N 1
ATOM 1084 C CA . ILE A 1 140 ? -22.752 -9.361 27.498 1.00 82.31 140 ILE A CA 1
ATOM 1085 C C . ILE A 1 140 ? -24.159 -8.860 27.159 1.00 82.31 140 ILE A C 1
ATOM 1087 O O . ILE A 1 140 ? -24.726 -9.147 26.097 1.00 82.31 140 ILE A O 1
ATOM 1091 N N . ARG A 1 141 ? -24.717 -8.040 28.054 1.00 79.25 141 ARG A N 1
ATOM 1092 C CA . ARG A 1 141 ? -25.976 -7.325 27.818 1.00 79.25 141 ARG A CA 1
ATOM 1093 C C . ARG A 1 141 ? -25.783 -6.342 26.653 1.00 79.25 141 ARG A C 1
ATOM 1095 O O . ARG A 1 141 ? -24.782 -5.634 26.601 1.00 79.25 141 ARG A O 1
ATOM 1102 N N . ALA A 1 142 ? -26.732 -6.317 25.715 1.00 85.00 142 ALA A N 1
ATOM 1103 C CA . ALA A 1 142 ? -26.689 -5.488 24.501 1.00 85.00 142 ALA A CA 1
ATOM 1104 C C . ALA A 1 142 ? -25.510 -5.773 23.536 1.00 85.00 142 ALA A C 1
ATOM 1106 O O . ALA A 1 142 ? -24.965 -4.859 22.919 1.00 85.00 142 ALA A O 1
ATOM 1107 N N . ARG A 1 143 ? -25.152 -7.052 23.328 1.00 82.19 143 ARG A N 1
ATOM 1108 C CA . ARG A 1 143 ? -24.126 -7.506 22.358 1.00 82.19 143 ARG A CA 1
ATOM 1109 C C . ARG A 1 143 ? -24.209 -6.823 20.979 1.00 82.19 143 ARG A C 1
ATOM 1111 O O . ARG A 1 143 ? -23.181 -6.483 20.398 1.00 82.19 143 ARG A O 1
ATOM 1118 N N . ALA A 1 144 ? -25.421 -6.619 20.456 1.00 84.44 144 ALA A N 1
ATOM 1119 C CA . ALA A 1 144 ? -25.643 -5.982 19.156 1.00 84.44 144 ALA A CA 1
ATOM 1120 C C . ALA A 1 144 ? -25.197 -4.509 19.121 1.00 84.44 144 ALA A C 1
ATOM 1122 O O . ALA A 1 144 ? -24.600 -4.080 18.136 1.00 84.44 144 ALA A O 1
ATOM 1123 N N . PHE A 1 145 ? -25.419 -3.760 20.206 1.00 89.69 145 PHE A N 1
ATOM 1124 C CA . PHE A 1 145 ? -24.992 -2.365 20.319 1.00 89.69 145 PHE A CA 1
ATOM 1125 C C . PHE A 1 145 ? -23.464 -2.253 20.319 1.00 89.69 145 PHE A C 1
ATOM 1127 O O . PHE A 1 145 ? -22.900 -1.508 19.523 1.00 89.69 145 PHE A O 1
ATOM 1134 N N . TRP A 1 146 ? -22.784 -3.063 21.137 1.00 87.31 146 TRP A N 1
ATOM 1135 C CA . TRP A 1 146 ? -21.320 -3.067 21.193 1.00 87.31 146 TRP A CA 1
ATOM 1136 C C . TRP A 1 146 ? -20.691 -3.425 19.845 1.00 87.31 146 TRP A C 1
ATOM 1138 O O . TRP A 1 146 ? -19.783 -2.731 19.397 1.00 87.31 146 TRP A O 1
ATOM 1148 N N . ARG A 1 147 ? -21.218 -4.443 19.145 1.00 84.94 147 ARG A N 1
ATOM 1149 C CA . ARG A 1 147 ? -20.797 -4.755 17.767 1.00 84.94 147 ARG A CA 1
ATOM 1150 C C . ARG A 1 147 ? -20.940 -3.536 16.855 1.00 84.94 147 ARG A C 1
ATOM 1152 O O . ARG A 1 147 ? -19.989 -3.204 16.158 1.00 84.94 147 ARG A O 1
ATOM 1159 N N . ALA A 1 148 ? -22.089 -2.861 16.877 1.00 88.75 148 ALA A N 1
ATOM 1160 C CA . ALA A 1 148 ? -22.328 -1.700 16.024 1.00 88.75 148 ALA A CA 1
ATOM 1161 C C . ALA A 1 148 ? -21.309 -0.575 16.269 1.00 88.75 148 ALA A C 1
ATOM 1163 O O . ALA A 1 148 ? -20.753 -0.057 15.308 1.00 88.75 148 ALA A O 1
ATOM 1164 N N . VAL A 1 149 ? -20.997 -0.256 17.530 1.00 90.50 149 VAL A N 1
ATOM 1165 C CA . VAL A 1 149 ? -20.000 0.775 17.875 1.00 90.50 149 VAL A CA 1
ATOM 1166 C C . VAL A 1 149 ? -18.598 0.401 17.385 1.00 90.50 149 VAL A C 1
ATOM 1168 O O . VAL A 1 149 ? -17.915 1.248 16.819 1.00 90.50 149 VAL A O 1
ATOM 1171 N N . PHE A 1 150 ? -18.171 -0.858 17.541 1.00 85.94 150 PHE A N 1
ATOM 1172 C CA . PHE A 1 150 ? -16.849 -1.299 17.071 1.00 85.94 150 PHE A CA 1
ATOM 1173 C C . PHE A 1 150 ? -16.725 -1.331 15.544 1.00 85.94 150 PHE A C 1
ATOM 1175 O O . PHE A 1 150 ? -15.649 -1.062 15.016 1.00 85.94 150 PHE A O 1
ATOM 1182 N N . PHE A 1 151 ? -17.805 -1.655 14.827 1.00 87.06 151 PHE A N 1
ATOM 1183 C CA . PHE A 1 151 ? -17.798 -1.693 13.362 1.00 87.06 151 PHE A CA 1
ATOM 1184 C C . PHE A 1 151 ? -18.101 -0.336 12.717 1.00 87.06 151 PHE A C 1
ATOM 1186 O O . PHE A 1 151 ? -17.787 -0.151 11.544 1.00 87.06 151 PHE A O 1
ATOM 1193 N N . PHE A 1 152 ? -18.650 0.625 13.464 1.00 89.94 152 PHE A N 1
ATOM 1194 C CA . PHE A 1 152 ? -18.985 1.955 12.953 1.00 89.94 152 PHE A CA 1
ATOM 1195 C C . PHE A 1 152 ? -17.805 2.674 12.269 1.00 89.94 152 PHE A C 1
ATOM 1197 O O . PHE A 1 152 ? -17.997 3.161 11.155 1.00 89.94 152 PHE A O 1
ATOM 1204 N N . PRO A 1 153 ? -16.575 2.695 12.825 1.00 85.50 153 PRO A N 1
ATOM 1205 C CA . PRO A 1 153 ? -15.448 3.377 12.190 1.00 85.50 153 PRO A CA 1
ATOM 1206 C C . PRO A 1 153 ? -15.051 2.783 10.837 1.00 85.50 153 PRO A C 1
ATOM 1208 O O . PRO A 1 153 ? -14.595 3.514 9.966 1.00 85.50 153 PRO A O 1
ATOM 1211 N N . VAL A 1 154 ? -15.243 1.475 10.639 1.00 88.44 154 VAL A N 1
ATOM 1212 C CA . VAL A 1 154 ? -14.902 0.782 9.382 1.00 88.44 154 VAL A CA 1
ATOM 1213 C C . VAL A 1 154 ? -15.851 1.185 8.248 1.00 88.44 154 VAL A C 1
ATOM 1215 O O . VAL A 1 154 ? -15.497 1.085 7.078 1.00 88.44 154 VAL A O 1
ATOM 1218 N N . LEU A 1 155 ? -17.046 1.674 8.588 1.00 90.62 155 LEU A N 1
ATOM 1219 C CA . LEU A 1 155 ? -18.009 2.200 7.621 1.00 90.62 155 LEU A CA 1
ATOM 1220 C C . LEU A 1 155 ? -17.661 3.626 7.163 1.00 90.62 155 LEU A C 1
ATOM 1222 O O . LEU A 1 155 ? -18.208 4.094 6.165 1.00 90.62 155 LEU A O 1
ATOM 1226 N N . LEU A 1 156 ? -16.778 4.330 7.880 1.00 92.88 156 LEU A N 1
ATOM 1227 C CA . LEU A 1 156 ? -16.353 5.677 7.514 1.00 92.88 156 LEU A CA 1
ATOM 1228 C C . LEU A 1 156 ? -15.330 5.631 6.375 1.00 92.88 156 LEU A C 1
ATOM 1230 O O . LEU A 1 156 ? -14.435 4.788 6.343 1.00 92.88 156 LEU A O 1
ATOM 1234 N N . SER A 1 157 ? -15.423 6.595 5.455 1.00 94.75 157 SER A N 1
ATOM 1235 C CA . SER A 1 157 ? -14.412 6.768 4.409 1.00 94.75 157 SER A CA 1
ATOM 1236 C C . SER A 1 157 ? -13.041 7.071 5.034 1.00 94.75 157 SER A C 1
ATOM 1238 O O . SER A 1 157 ? -12.967 7.915 5.937 1.00 94.75 157 SER A O 1
ATOM 1240 N N . PRO A 1 158 ? -11.941 6.488 4.517 1.00 91.62 158 PRO A N 1
ATOM 1241 C CA . PRO A 1 158 ? -10.585 6.802 4.969 1.00 91.62 158 PRO A CA 1
ATOM 1242 C C . PRO A 1 158 ? -10.272 8.305 4.959 1.00 91.62 158 PRO A C 1
ATOM 1244 O O . PRO A 1 158 ? -9.543 8.795 5.818 1.00 91.62 158 PRO A O 1
ATOM 1247 N N . VAL A 1 159 ? -10.871 9.054 4.026 1.00 94.19 159 VAL A N 1
ATOM 1248 C CA . VAL A 1 159 ? -10.713 10.513 3.925 1.00 94.19 159 VAL A CA 1
ATOM 1249 C C . VAL A 1 159 ? -11.280 11.223 5.158 1.00 94.19 159 VAL A C 1
ATOM 1251 O O . VAL A 1 159 ? -10.643 12.125 5.699 1.00 94.19 159 VAL A O 1
ATOM 1254 N N . VAL A 1 160 ? -12.455 10.799 5.633 1.00 94.25 160 VAL A N 1
ATOM 1255 C CA . VAL A 1 160 ? -13.110 11.378 6.817 1.00 94.25 160 VAL A CA 1
ATOM 1256 C C . VAL A 1 160 ? -12.292 11.082 8.067 1.00 94.25 160 VAL A C 1
ATOM 1258 O O . VAL A 1 160 ? -12.018 11.987 8.852 1.00 94.25 160 VAL A O 1
ATOM 1261 N N . VAL A 1 161 ? -11.848 9.833 8.221 1.00 92.75 161 VAL A N 1
ATOM 1262 C CA . VAL A 1 161 ? -10.995 9.423 9.345 1.00 92.75 161 VAL A CA 1
ATOM 1263 C C . VAL A 1 161 ? -9.703 10.244 9.364 1.00 92.75 161 VAL A C 1
ATOM 1265 O O . VAL A 1 161 ? -9.324 10.768 10.411 1.00 92.75 161 VAL A O 1
ATOM 1268 N N . GLY A 1 162 ? -9.065 10.432 8.205 1.00 92.06 162 GLY A N 1
ATOM 1269 C CA . GLY A 1 162 ? -7.870 11.266 8.078 1.00 92.06 162 GLY A CA 1
ATOM 1270 C C . GLY A 1 162 ? -8.110 12.731 8.453 1.00 92.06 162 GLY A C 1
ATOM 1271 O O . GLY A 1 162 ? -7.279 13.338 9.128 1.00 92.06 162 GLY A O 1
ATOM 1272 N N . LEU A 1 163 ? -9.257 13.301 8.073 1.00 92.56 163 LEU A N 1
ATOM 1273 C CA . LEU A 1 163 ? -9.603 14.682 8.412 1.00 92.56 163 LEU A CA 1
ATOM 1274 C C . LEU A 1 163 ? -9.848 14.869 9.916 1.00 92.56 163 LEU A C 1
ATOM 1276 O O . LEU A 1 163 ? -9.363 15.845 10.486 1.00 92.56 163 LEU A O 1
ATOM 1280 N N . ILE A 1 164 ? -10.529 13.918 10.563 1.00 91.75 164 ILE A N 1
ATOM 1281 C CA . ILE A 1 164 ? -10.745 13.922 12.018 1.00 91.75 164 ILE A CA 1
ATOM 1282 C C . ILE A 1 164 ? -9.400 13.918 12.747 1.00 91.75 164 ILE A C 1
ATOM 1284 O O . ILE A 1 164 ? -9.157 14.774 13.596 1.00 91.75 164 ILE A O 1
ATOM 1288 N N . TRP A 1 165 ? -8.492 13.011 12.375 1.00 91.06 165 TRP A N 1
ATOM 1289 C CA . TRP A 1 165 ? -7.147 12.977 12.953 1.00 91.06 165 TRP A CA 1
ATOM 1290 C C . TRP A 1 165 ? -6.378 14.272 12.708 1.00 91.06 165 TRP A C 1
ATOM 1292 O O . TRP A 1 165 ? -5.720 14.771 13.619 1.00 91.06 165 TRP A O 1
ATOM 1302 N N . ARG A 1 166 ? -6.500 14.864 11.514 1.00 90.00 166 ARG A N 1
ATOM 1303 C CA . ARG A 1 166 ? -5.879 16.156 11.208 1.00 90.00 166 ARG A CA 1
ATOM 1304 C C . ARG A 1 166 ? -6.387 17.261 12.132 1.00 90.00 166 ARG A C 1
ATOM 1306 O O . ARG A 1 166 ? -5.575 18.048 12.599 1.00 90.00 166 ARG A O 1
ATOM 1313 N N . TRP A 1 167 ? -7.690 17.334 12.397 1.00 88.56 167 TRP A N 1
ATOM 1314 C CA . TRP A 1 167 ? -8.259 18.321 13.323 1.00 88.56 167 TRP A CA 1
ATOM 1315 C C . TRP A 1 167 ? -7.827 18.085 14.771 1.00 88.56 167 TRP A C 1
ATOM 1317 O O . TRP A 1 167 ? -7.520 19.040 15.480 1.00 88.56 167 TRP A O 1
ATOM 1327 N N . ILE A 1 168 ? -7.743 16.826 15.203 1.00 88.69 168 ILE A N 1
ATOM 1328 C CA . ILE A 1 168 ? -7.276 16.476 16.551 1.00 88.69 168 ILE A CA 1
ATOM 1329 C C . ILE A 1 168 ? -5.809 16.887 16.746 1.00 88.69 168 ILE A C 1
ATOM 1331 O O . ILE A 1 168 ? -5.475 17.475 17.771 1.00 88.69 168 ILE A O 1
ATOM 1335 N N . LEU A 1 169 ? -4.957 16.610 15.754 1.00 88.75 169 LEU A N 1
ATOM 1336 C CA . LEU A 1 169 ? -3.506 16.835 15.789 1.00 88.75 169 LEU A CA 1
ATOM 1337 C C . LEU A 1 169 ? -3.081 18.242 15.333 1.00 88.75 169 LEU A C 1
ATOM 1339 O O . LEU A 1 169 ? -1.889 18.544 15.268 1.00 88.75 169 LEU A O 1
ATOM 1343 N N . GLN A 1 170 ? -4.030 19.106 14.969 1.00 87.56 170 GLN A N 1
ATOM 1344 C CA . GLN A 1 170 ? -3.731 20.471 14.542 1.00 87.56 170 GLN A CA 1
ATOM 1345 C C . GLN A 1 170 ? -3.115 21.295 15.678 1.00 87.56 170 GLN A C 1
ATOM 1347 O O . G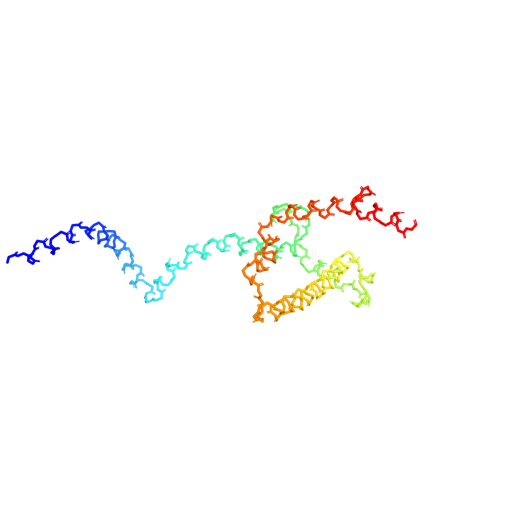LN A 1 170 ? -3.315 21.016 16.855 1.00 87.56 170 GLN A O 1
ATOM 1352 N N . ARG A 1 171 ? -2.390 22.368 15.325 1.00 76.75 171 ARG A N 1
ATOM 1353 C CA . ARG A 1 171 ? -1.683 23.223 16.298 1.00 76.75 171 ARG A CA 1
ATOM 1354 C C . ARG A 1 171 ? -2.609 23.808 17.375 1.00 76.75 171 ARG A C 1
ATOM 1356 O O . ARG A 1 171 ? -2.210 23.868 18.527 1.00 76.75 171 ARG A O 1
ATOM 1363 N N . GLN A 1 172 ? -3.837 24.165 17.002 1.00 79.06 172 GLN A N 1
ATOM 1364 C CA . GLN A 1 172 ? -4.927 24.588 17.899 1.00 79.06 172 GLN A CA 1
ATOM 1365 C C . GLN A 1 172 ? -5.990 23.481 18.065 1.00 79.06 172 GLN A C 1
ATOM 1367 O O . GLN A 1 172 ? -7.160 23.756 18.305 1.00 79.06 172 GLN A O 1
ATOM 1372 N N . GLY A 1 173 ? -5.607 22.228 17.830 1.00 81.06 173 GLY A N 1
ATOM 1373 C CA . GLY A 1 173 ? -6.494 21.077 17.900 1.00 81.06 173 GLY A CA 1
ATOM 1374 C C . GLY A 1 173 ? -6.810 20.679 19.336 1.00 81.06 173 GLY A C 1
ATOM 1375 O O . GLY A 1 173 ? -6.137 21.091 20.286 1.00 81.06 173 GLY A O 1
ATOM 1376 N N . LEU A 1 174 ? -7.820 19.820 19.473 1.00 79.38 174 LEU A N 1
ATOM 1377 C CA . LEU A 1 174 ? -8.296 19.315 20.761 1.00 79.38 174 LEU A CA 1
ATOM 1378 C C . LEU A 1 174 ? -7.164 18.703 21.599 1.00 79.38 174 LEU A C 1
ATOM 1380 O O . LEU A 1 174 ? -7.118 18.912 22.807 1.00 79.38 174 LEU A O 1
ATOM 1384 N N . LEU A 1 175 ? -6.231 17.986 20.960 1.00 81.06 175 LEU A N 1
ATOM 1385 C CA . LEU A 1 175 ? -5.121 17.350 21.667 1.00 81.06 175 LEU A CA 1
ATOM 1386 C C . LEU A 1 175 ? -4.194 18.382 22.320 1.00 81.06 175 LEU A C 1
ATOM 1388 O O . LEU A 1 175 ? -3.830 18.225 23.481 1.00 81.06 175 LEU A O 1
ATOM 1392 N N . ASN A 1 176 ? -3.844 19.448 21.598 1.00 81.56 176 ASN A N 1
ATOM 1393 C CA . ASN A 1 176 ? -2.944 20.474 22.123 1.00 81.56 176 ASN A CA 1
ATOM 1394 C C . ASN A 1 176 ? -3.620 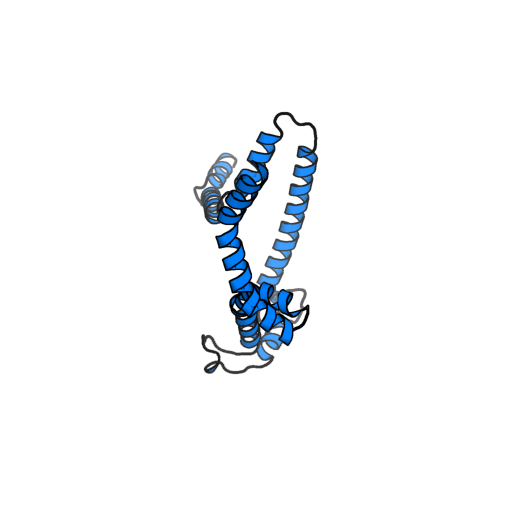21.306 23.209 1.00 81.56 176 ASN A C 1
ATOM 1396 O O . ASN A 1 176 ? -2.968 21.638 24.189 1.00 81.56 176 ASN A O 1
ATOM 1400 N N . TYR A 1 177 ? -4.916 21.596 23.070 1.00 80.06 177 TYR A N 1
ATOM 1401 C CA . TYR A 1 177 ? -5.681 22.286 24.110 1.00 80.06 177 TYR A CA 1
ATOM 1402 C C . TYR A 1 177 ? -5.648 21.510 25.437 1.00 80.06 177 TYR A C 1
ATOM 1404 O O . TYR A 1 177 ? -5.322 22.078 26.474 1.00 80.06 177 TYR A O 1
ATOM 1412 N N . ILE A 1 178 ? -5.881 20.194 25.384 1.00 82.31 178 ILE A N 1
ATOM 1413 C CA . ILE A 1 178 ? -5.812 19.320 26.563 1.00 82.31 178 ILE A CA 1
ATOM 1414 C C . ILE A 1 178 ? -4.385 19.276 27.132 1.00 82.31 178 ILE A C 1
ATOM 1416 O O . ILE A 1 178 ? -4.213 19.380 28.341 1.00 82.31 178 ILE A O 1
ATOM 1420 N N . LEU A 1 179 ? -3.357 19.165 26.280 1.00 80.00 179 LEU A N 1
ATOM 1421 C CA . LEU A 1 179 ? -1.962 19.145 26.732 1.00 80.00 179 LEU A CA 1
ATOM 1422 C C . LEU A 1 179 ? -1.543 20.446 27.439 1.00 80.00 179 LEU A C 1
ATOM 1424 O O . LEU A 1 179 ? -0.867 20.352 28.459 1.00 80.00 179 LEU A O 1
ATOM 1428 N N . TYR A 1 180 ? -1.951 21.621 26.940 1.00 77.00 180 TYR A N 1
ATOM 1429 C CA . TYR A 1 180 ? -1.647 22.922 27.558 1.00 77.00 180 TYR A CA 1
ATOM 1430 C C . TYR A 1 180 ? -2.438 23.188 28.848 1.00 77.00 180 TYR A C 1
ATOM 1432 O O . TYR A 1 180 ? -1.953 23.913 29.706 1.00 77.00 180 TYR A O 1
ATOM 1440 N N . GLU A 1 181 ? -3.640 22.628 29.017 1.00 69.62 181 GLU A N 1
ATOM 1441 C CA . GLU A 1 181 ? -4.371 22.739 30.292 1.00 69.62 181 GLU A CA 1
ATOM 1442 C C . GLU A 1 181 ? -3.805 21.815 31.385 1.00 69.62 181 GLU A C 1
ATOM 1444 O O . GLU A 1 181 ? -3.966 22.093 32.571 1.00 69.62 181 GLU A O 1
ATOM 1449 N N . THR A 1 182 ? -3.133 20.724 31.005 1.00 64.81 182 THR A N 1
ATOM 1450 C CA . THR A 1 182 ? -2.521 19.766 31.947 1.00 64.81 182 THR A CA 1
ATOM 1451 C C . THR A 1 182 ? -1.017 19.977 32.186 1.00 64.81 182 THR A C 1
ATOM 1453 O O . THR A 1 182 ? -0.384 19.111 32.796 1.00 64.81 182 THR A O 1
ATOM 1456 N N . GLY A 1 183 ? -0.448 21.104 31.732 1.00 50.38 183 GLY A N 1
ATOM 1457 C CA . GLY A 1 183 ? 0.972 21.460 31.876 1.00 50.38 183 GLY A CA 1
ATOM 1458 C C . GLY A 1 183 ? 1.212 22.955 32.031 1.00 50.38 183 GLY A C 1
ATOM 1459 O O . GLY A 1 183 ? 1.035 23.673 31.025 1.00 50.38 183 GLY A O 1
#

Foldseek 3Di:
DPPVVVVVVVCVVCVVVVVVVVVVVVVVVVQCVVPPPCSVVCVVCVVVVVCCCVPPVVVVVVVVQVQQWDDPDPDPVPTHGNGCPSVVQQPPFPDLVQLVRGNCSVVSVVVVVVVVCCVVVVVVVVVVVVVLVVVLVDPDDPSVVSVCVVCVVVPDDPVVVVVLVCQCPDPPHPVVVVVVVVD

Radius of gyration: 30.33 Å; chains: 1; bounding box: 87×57×63 Å

Secondary structure (DSSP, 8-state):
-HHHHHHHHHHHHHHHHHHHHHHHHHHHHHHHHHHTHHHHHHHHHHHHHHHHIIIIIHHHHHHHHHHHEESS-SSGGGSEE-TTHHHHHHH-BS-TT-GGGBSSHHHHHHHHHHHHHHHHHHHHHHHHHHHHHHHHTS--TTHHHHHHHHHGGGGS-HHHHHHHHHHHTSTTSHHHHHHHHT-

Sequence (183 aa):
MSLNLKKSAGAVFTAPVHWIATALDLPLRWWQSLAGRGGMIAFFLAPNLVVFGVFVLVPLVINVVYSVTGGTELFLGDRTYVGSAHFDRLLSCENHLDPRSCRDDLFWTAVWNTARFVVLQVSLMIAVSLGTALILNRDIRARAFWRAVFFFPVLLSPVVVGLIWRWILQRQGLLNYILYETG

pLDDT: mean 82.08, std 11.27, range [50.38, 97.38]